Protein AF-A0AAW4U7F5-F1 (afdb_monomer)

Radius of gyration: 20.39 Å; Cα contacts (8 Å, |Δi|>4): 410; chains: 1; bounding box: 37×79×42 Å

Mean predicted aligned error: 8.17 Å

Foldseek 3Di:
DPPPVVVVVVVPPPPPPVVPPDQLFKDFPDKDKDFADDQWDKDWDDAPNKIWIWIWGDDPNWIKIWIDINPHTQDIDTDPNFGMWMWTWMAGRVPRDIWIWIAGHNPDNPAGPDTWIWDAQPVVRHIDGQDDVVPDDDPVPDQFGWYWDRDNSWTKTWRWHPDPWIKIFIWTWDQDPVVRGIDIDGPGIDTD

Organism: NCBI:txid437897

Secondary structure (DSSP, 8-state):
--STTTHHHHTT-------------EEEEEEEEEE--TTEEEEEEEETTEEEEEEEEEETTEEEEEEEETTEEEEEEEE---SEEEEEEEEETTT--EEEEEEEESS-SSS-SEEEEEEEETTTTEEEEEE-GGGS--TTGGGSEEEEEEETTEEEEEEE--SSS-EEEEEEEEEETTTTEEEEEEEEEEE-

Nearest PDB structures (foldseek):
  6u3s-assembly1_A  TM=8.399E-01  e=9.836E-01  Homo sapiens
  9b45-assembly1_E  TM=6.161E-01  e=1.546E+00  Pseudomonas virus Pa193
  5zqs-assembly1_A  TM=3.486E-01  e=2.532E-01  Bacillus pumilus
  7mqa-assembly1_LH  TM=2.738E-01  e=1.798E+00  Homo sapiens

pLDDT: mean 86.93, std 16.76, range [38.88, 98.56]

Solvent-accessible surface area (backbone atoms only — not comparable to full-atom values): 11141 Å² total; per-residue (Å²): 144,76,73,79,66,57,67,67,64,68,71,69,74,70,78,78,74,70,77,78,77,75,70,65,38,41,43,78,81,43,77,49,71,50,65,55,46,84,66,33,42,75,46,78,45,83,52,96,95,41,41,40,34,48,31,40,34,50,55,96,95,39,27,31,43,34,38,25,50,74,86,42,78,67,41,75,44,80,48,77,78,48,34,23,38,37,42,33,37,32,34,30,72,81,80,73,48,62,38,33,38,40,35,20,6,72,85,41,87,87,50,46,81,35,40,34,34,29,35,68,38,80,92,76,73,40,68,41,82,77,42,56,63,90,80,53,92,65,93,77,44,95,72,31,44,45,44,65,51,74,58,92,23,36,38,34,42,30,34,36,36,94,56,102,70,32,43,27,43,35,34,45,47,44,84,32,82,90,75,75,42,78,45,73,45,81,70,49,78,45,78,109

Structure (mmCIF, N/CA/C/O backbone):
data_AF-A0AAW4U7F5-F1
#
_entry.id   AF-A0AAW4U7F5-F1
#
loop_
_atom_site.group_PDB
_atom_site.id
_atom_site.type_symbol
_atom_site.label_atom_id
_atom_site.label_alt_id
_atom_site.label_comp_id
_atom_site.label_asym_id
_atom_site.label_entity_id
_atom_site.label_seq_id
_atom_site.pdbx_PDB_ins_code
_atom_site.Cartn_x
_atom_site.Cartn_y
_atom_site.Cartn_z
_atom_site.occupancy
_atom_site.B_iso_or_equiv
_atom_site.auth_seq_id
_atom_site.auth_comp_id
_atom_site.auth_asym_id
_atom_site.auth_atom_id
_atom_site.pdbx_PDB_model_num
ATOM 1 N N . MET A 1 1 ? -11.047 -60.573 -8.433 1.00 50.50 1 MET A N 1
ATOM 2 C CA . MET A 1 1 ? -11.809 -59.393 -8.918 1.00 50.50 1 MET A CA 1
ATOM 3 C C . MET A 1 1 ? -12.223 -58.448 -7.774 1.00 50.50 1 MET A C 1
ATOM 5 O O . MET A 1 1 ? -13.405 -58.201 -7.577 1.00 50.50 1 MET A O 1
ATOM 9 N N . LYS A 1 2 ? -11.266 -57.903 -7.007 1.00 48.22 2 LYS A N 1
ATOM 10 C CA . LYS A 1 2 ? -11.524 -56.842 -6.000 1.00 48.22 2 LYS A CA 1
ATOM 11 C C . LYS A 1 2 ? -10.488 -55.702 -6.013 1.00 48.22 2 LYS A C 1
ATOM 13 O O . LYS A 1 2 ? -10.755 -54.654 -5.450 1.00 48.22 2 LYS A O 1
ATOM 18 N N . PHE A 1 3 ? -9.373 -55.856 -6.733 1.00 43.34 3 PHE A N 1
ATOM 19 C CA . PHE A 1 3 ? -8.320 -54.833 -6.838 1.00 43.34 3 PHE A CA 1
ATOM 20 C C . PHE A 1 3 ? -8.494 -53.845 -8.003 1.00 43.34 3 PHE A C 1
ATOM 22 O O . PHE A 1 3 ? -7.889 -52.783 -8.005 1.00 43.34 3 PHE A O 1
ATOM 29 N N . MET A 1 4 ? -9.377 -54.136 -8.962 1.00 42.47 4 MET A N 1
ATOM 30 C CA . MET A 1 4 ? -9.556 -53.315 -10.171 1.00 42.47 4 MET A CA 1
ATOM 31 C C . MET A 1 4 ? -10.539 -52.143 -9.998 1.00 42.47 4 MET A C 1
ATOM 33 O O . MET A 1 4 ? -10.767 -51.391 -10.935 1.00 42.47 4 MET A O 1
ATOM 37 N N . ARG A 1 5 ? -11.141 -51.990 -8.808 1.00 40.28 5 ARG A N 1
ATOM 38 C CA . ARG A 1 5 ? -12.082 -50.897 -8.496 1.00 40.28 5 ARG A CA 1
ATOM 39 C C . ARG A 1 5 ? -11.444 -49.729 -7.738 1.00 40.28 5 ARG A C 1
ATOM 41 O O . ARG A 1 5 ? -12.052 -48.671 -7.677 1.00 40.28 5 ARG A O 1
ATOM 48 N N . ILE A 1 6 ? -10.230 -49.895 -7.206 1.00 45.25 6 ILE A N 1
ATOM 49 C CA . ILE A 1 6 ? -9.530 -48.833 -6.462 1.00 45.25 6 ILE A CA 1
ATOM 50 C C . ILE A 1 6 ? -8.716 -47.941 -7.410 1.00 45.25 6 ILE A C 1
ATOM 52 O O . ILE A 1 6 ? -8.702 -46.729 -7.232 1.00 45.25 6 ILE A O 1
ATOM 56 N N . CYS A 1 7 ? -8.139 -48.483 -8.489 1.00 42.75 7 CYS A N 1
ATOM 57 C CA . CYS A 1 7 ? -7.395 -47.667 -9.460 1.00 42.75 7 CYS A CA 1
ATOM 58 C C . CYS A 1 7 ? -8.281 -46.675 -10.239 1.00 42.75 7 CYS A C 1
ATOM 60 O O . CYS A 1 7 ? -7.799 -45.632 -10.658 1.00 42.75 7 CYS A O 1
ATOM 62 N N . LEU A 1 8 ? -9.581 -46.95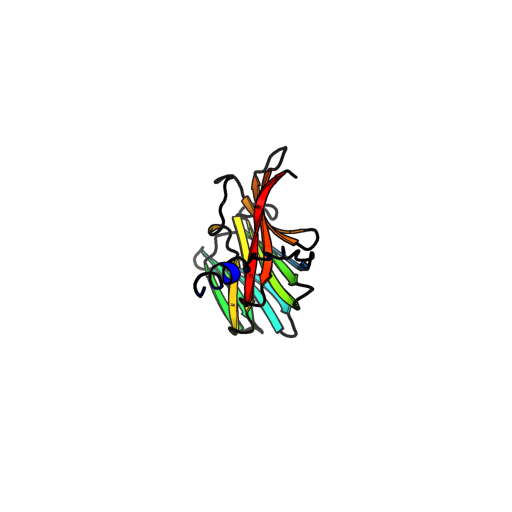3 -10.382 1.00 43.03 8 LEU A N 1
ATOM 63 C CA . LEU A 1 8 ? -10.527 -46.062 -11.068 1.00 43.03 8 LEU A CA 1
ATOM 64 C C . LEU A 1 8 ? -11.089 -44.942 -10.179 1.00 43.03 8 LEU A C 1
ATOM 66 O O . LEU A 1 8 ? -11.698 -44.017 -10.702 1.00 43.03 8 LEU A O 1
ATOM 70 N N . LEU A 1 9 ? -10.856 -44.988 -8.862 1.00 39.69 9 LEU A N 1
ATOM 71 C CA . LEU A 1 9 ? -11.271 -43.928 -7.934 1.00 39.69 9 LEU A CA 1
ATOM 72 C C . LEU A 1 9 ? -10.181 -42.863 -7.718 1.00 39.69 9 LEU A C 1
ATOM 74 O O . LEU A 1 9 ? -10.475 -41.786 -7.214 1.00 39.69 9 LEU A O 1
ATOM 78 N N . VAL A 1 10 ? -8.939 -43.138 -8.137 1.00 43.91 10 VAL A N 1
ATOM 79 C CA . VAL A 1 10 ? -7.786 -42.230 -7.973 1.00 43.91 10 VAL A CA 1
ATOM 80 C C . VAL A 1 10 ? -7.535 -41.371 -9.225 1.00 43.91 10 VAL A C 1
ATOM 82 O O . VAL A 1 10 ? -6.907 -40.324 -9.136 1.00 43.91 10 VAL A O 1
ATOM 85 N N . CYS A 1 11 ? -8.093 -41.732 -10.386 1.00 43.16 11 CYS A N 1
ATOM 86 C CA . CYS A 1 11 ? -7.985 -40.931 -11.617 1.00 43.16 11 CYS A CA 1
ATOM 87 C C . CYS A 1 11 ? -9.082 -39.859 -11.779 1.00 43.16 11 CYS A C 1
ATOM 89 O O . CYS A 1 11 ? -9.084 -39.139 -12.772 1.00 43.16 11 CYS A O 1
ATOM 91 N N . GLY A 1 12 ? -10.015 -39.754 -10.827 1.00 38.88 12 GLY A N 1
ATOM 92 C CA . GLY A 1 12 ? -11.155 -38.830 -10.882 1.00 38.88 12 GLY A CA 1
ATOM 93 C C . GLY A 1 12 ? -10.948 -37.488 -10.179 1.00 38.88 12 GLY A C 1
ATOM 94 O O . GLY A 1 12 ? -11.875 -36.689 -10.151 1.00 38.88 12 GLY A O 1
ATOM 95 N N . LEU A 1 13 ? -9.764 -37.221 -9.617 1.00 44.56 13 LEU A N 1
ATOM 96 C CA . LEU A 1 13 ? -9.401 -35.898 -9.102 1.00 44.56 13 LEU A CA 1
ATOM 97 C C . LEU A 1 13 ? -8.588 -35.143 -10.166 1.00 44.56 13 LEU A C 1
ATOM 99 O O . LEU A 1 13 ? -7.453 -34.727 -9.950 1.00 44.56 13 LEU A O 1
ATOM 103 N N . MET A 1 14 ? -9.162 -35.011 -11.365 1.00 45.28 14 MET A N 1
ATOM 104 C CA . MET A 1 14 ? -8.742 -33.965 -12.294 1.00 45.28 14 MET A CA 1
ATOM 105 C C . MET A 1 14 ? -9.028 -32.644 -11.588 1.00 45.28 14 MET A C 1
ATOM 107 O O . MET A 1 14 ? -10.183 -32.248 -11.442 1.00 45.28 14 MET A O 1
ATOM 111 N N . LEU A 1 15 ? -7.960 -32.022 -11.091 1.00 48.44 15 LEU A N 1
ATOM 112 C CA . LEU A 1 15 ? -7.921 -30.643 -10.636 1.00 48.44 15 LEU A CA 1
ATOM 113 C C . LEU A 1 15 ? -8.588 -29.767 -11.697 1.00 48.44 15 LEU A C 1
ATOM 115 O O . LEU A 1 15 ? -7.960 -29.355 -12.671 1.00 48.44 15 LEU A O 1
ATOM 119 N N . ALA A 1 16 ? -9.865 -29.460 -11.495 1.00 44.09 16 ALA A N 1
ATOM 120 C CA . ALA A 1 16 ? -10.442 -28.253 -12.036 1.00 44.09 16 ALA A CA 1
ATOM 121 C C . ALA A 1 16 ? -9.786 -27.105 -11.263 1.00 44.09 16 ALA A C 1
ATOM 123 O O . ALA A 1 16 ? -10.339 -26.591 -10.294 1.00 44.09 16 ALA A O 1
ATOM 124 N N . PHE A 1 17 ? -8.578 -26.716 -11.677 1.00 42.28 17 PHE A N 1
ATOM 125 C CA . PHE A 1 17 ? -8.169 -25.329 -11.536 1.00 42.28 17 PHE A CA 1
ATOM 126 C C . PHE A 1 17 ? -9.138 -24.546 -12.413 1.00 42.28 17 PHE A C 1
ATOM 128 O O . PHE A 1 17 ? -8.888 -24.304 -13.592 1.00 42.28 17 PHE A O 1
ATOM 135 N N . VAL A 1 18 ? -10.307 -24.235 -11.854 1.00 47.88 18 VAL A N 1
ATOM 136 C CA . VAL A 1 18 ? -11.144 -23.172 -12.381 1.00 47.88 18 VAL A CA 1
ATOM 137 C C . VAL A 1 18 ? -10.235 -21.961 -12.297 1.00 47.88 18 VAL A C 1
ATOM 139 O O . VAL A 1 18 ? -9.891 -21.518 -11.202 1.00 47.88 18 VAL A O 1
ATOM 142 N N . GLY A 1 19 ? -9.720 -21.524 -13.446 1.00 39.34 19 GLY A N 1
ATOM 143 C CA . GLY A 1 19 ? -8.992 -20.275 -13.524 1.00 39.34 19 GLY A CA 1
ATOM 144 C C . GLY A 1 19 ? -9.935 -19.224 -12.975 1.00 39.34 19 GLY A C 1
ATOM 145 O O . GLY A 1 19 ? -10.929 -18.906 -13.621 1.00 39.34 19 GLY A O 1
ATOM 146 N N . VAL A 1 20 ? -9.682 -18.763 -11.752 1.00 48.22 20 VAL A N 1
ATOM 147 C CA . VAL A 1 20 ? -10.461 -17.681 -11.170 1.00 48.22 20 VAL A CA 1
ATOM 148 C C . VAL A 1 20 ? -10.094 -16.458 -11.992 1.00 48.22 20 VAL A C 1
ATOM 150 O O . VAL A 1 20 ? -9.024 -15.871 -11.833 1.00 48.22 20 VAL A O 1
ATOM 153 N N . THR A 1 21 ? -10.904 -16.152 -12.995 1.00 43.38 21 THR A N 1
ATOM 154 C CA . THR A 1 21 ? -10.910 -14.850 -13.645 1.00 43.38 21 THR A CA 1
ATOM 155 C C . THR A 1 21 ? -11.516 -13.896 -12.632 1.00 43.38 21 THR A C 1
ATOM 157 O O . THR A 1 21 ? -12.736 -13.797 -12.542 1.00 43.38 21 THR A O 1
ATOM 160 N N . TYR A 1 22 ? -10.665 -13.279 -11.813 1.00 54.62 22 TYR A N 1
ATOM 161 C CA . TYR A 1 22 ? -11.059 -12.129 -11.010 1.00 54.62 22 TYR A CA 1
ATOM 162 C C . TYR A 1 22 ? -11.454 -11.039 -12.001 1.00 54.62 22 TYR A C 1
ATOM 164 O O . TYR A 1 22 ? -10.663 -10.702 -12.886 1.00 54.62 22 TYR A O 1
ATOM 172 N N . ALA A 1 23 ? -12.703 -10.587 -11.938 1.00 56.81 23 ALA A N 1
ATOM 173 C CA . ALA A 1 23 ? -13.086 -9.401 -12.676 1.00 56.81 23 ALA A CA 1
ATOM 174 C C . ALA A 1 23 ? -12.327 -8.213 -12.070 1.00 56.81 23 ALA A C 1
ATOM 176 O O . ALA A 1 23 ? -12.038 -8.193 -10.876 1.00 56.81 23 ALA A O 1
ATOM 177 N N . SER A 1 24 ? -11.963 -7.243 -12.904 1.00 66.50 24 SER A N 1
ATOM 178 C CA . SER A 1 24 ? -11.383 -5.982 -12.455 1.00 66.50 24 SER A CA 1
ATOM 179 C C . SER A 1 24 ? -12.295 -5.322 -11.412 1.00 66.50 24 SER A C 1
ATOM 181 O O . SER A 1 24 ? -13.358 -4.814 -11.774 1.00 66.50 24 SER A O 1
ATOM 183 N N . SER A 1 25 ? -11.902 -5.338 -10.137 1.00 85.88 25 SER A N 1
ATOM 184 C CA . SER A 1 25 ? -12.769 -4.948 -9.019 1.00 85.88 25 SER A CA 1
ATOM 185 C C . SER A 1 25 ? -12.259 -3.758 -8.202 1.00 85.88 25 SER A C 1
ATOM 187 O O . SER A 1 25 ? -13.024 -3.187 -7.425 1.00 85.88 25 SER A O 1
ATOM 189 N N . PHE A 1 26 ? -11.011 -3.323 -8.375 1.00 95.25 26 PHE A N 1
ATOM 190 C CA . PHE A 1 26 ? -10.432 -2.258 -7.556 1.00 95.25 26 PHE A CA 1
ATOM 191 C C . PHE A 1 26 ? -10.693 -0.860 -8.117 1.00 95.25 26 PHE A C 1
ATOM 193 O O . PHE A 1 26 ? -10.630 -0.604 -9.315 1.00 95.25 26 PHE A O 1
ATOM 200 N N . SER A 1 27 ? -10.925 0.097 -7.227 1.00 94.88 27 SER A N 1
ATOM 201 C CA . SER A 1 27 ? -11.101 1.509 -7.566 1.00 94.88 27 SER A CA 1
ATOM 202 C C . SER A 1 27 ? -10.366 2.394 -6.567 1.00 94.88 27 SER A C 1
ATOM 204 O O . SER A 1 27 ? -10.207 2.024 -5.408 1.00 94.88 27 SER A O 1
ATOM 206 N N . VAL A 1 28 ? -9.902 3.568 -6.996 1.00 96.88 28 VAL A N 1
ATOM 207 C CA . VAL A 1 28 ? -9.324 4.565 -6.082 1.00 96.88 28 VAL A CA 1
ATOM 208 C C . VAL A 1 28 ? -10.439 5.497 -5.616 1.00 96.88 28 VAL A C 1
ATOM 210 O O . VAL A 1 28 ? -10.985 6.250 -6.419 1.00 96.88 28 VAL A O 1
ATOM 213 N N . SER A 1 29 ? -10.774 5.456 -4.328 1.00 95.62 29 SER A N 1
ATOM 214 C CA . SER A 1 29 ? -11.828 6.288 -3.730 1.00 95.62 29 SER A CA 1
ATOM 215 C C . SER A 1 29 ? -11.314 7.643 -3.246 1.00 95.62 29 SER A C 1
ATOM 217 O O . SER A 1 29 ? -12.068 8.614 -3.204 1.00 95.62 29 SER A O 1
ATOM 219 N N . ALA A 1 30 ? -10.033 7.733 -2.886 1.00 97.62 30 ALA A N 1
ATOM 220 C CA . ALA A 1 30 ? -9.393 8.980 -2.490 1.00 97.62 30 ALA A CA 1
ATOM 221 C C . ALA A 1 30 ? -7.899 8.953 -2.806 1.00 97.62 30 ALA A C 1
ATOM 223 O O . ALA A 1 30 ? -7.254 7.911 -2.732 1.00 97.62 30 ALA A O 1
ATOM 224 N N . ASP A 1 31 ? -7.340 10.123 -3.101 1.00 97.75 31 ASP A N 1
ATOM 225 C CA . ASP A 1 31 ? -5.930 10.294 -3.429 1.00 97.75 31 ASP A CA 1
ATOM 226 C C . ASP A 1 31 ? -5.411 11.568 -2.767 1.00 97.75 31 ASP A C 1
ATOM 228 O O . ASP A 1 31 ? -5.890 12.670 -3.048 1.00 97.75 31 ASP A O 1
ATOM 232 N N . LYS A 1 32 ? -4.482 11.410 -1.826 1.00 98.12 32 LYS A N 1
ATOM 233 C CA . LYS A 1 32 ? -3.921 12.514 -1.048 1.00 98.12 32 LYS A CA 1
ATOM 234 C C . LYS A 1 32 ? -2.413 12.458 -1.109 1.00 98.12 32 LYS A C 1
ATOM 236 O O . LYS A 1 32 ? -1.825 11.390 -0.988 1.00 98.12 32 LYS A O 1
ATOM 241 N N . TYR A 1 33 ? -1.786 13.610 -1.271 1.00 96.75 33 TYR A N 1
ATOM 242 C CA . TYR A 1 33 ? -0.341 13.710 -1.364 1.00 96.75 33 TYR A CA 1
ATOM 243 C C . TYR A 1 33 ? 0.161 14.986 -0.711 1.00 96.75 33 TYR A C 1
ATOM 245 O O . TYR A 1 33 ? -0.575 15.958 -0.536 1.00 96.75 33 TYR A O 1
ATOM 253 N N . GLY A 1 34 ? 1.438 14.985 -0.359 1.00 95.81 34 GLY A N 1
ATOM 254 C CA . GLY A 1 34 ? 2.075 16.149 0.221 1.00 95.81 34 GLY A CA 1
ATOM 255 C C . GLY A 1 34 ? 3.546 15.926 0.510 1.00 95.81 34 GLY A C 1
ATOM 256 O O . GLY A 1 34 ? 4.104 14.850 0.294 1.00 95.81 34 GLY A O 1
ATOM 257 N N . LYS A 1 35 ? 4.176 16.989 0.993 1.00 95.62 35 LYS A N 1
ATOM 258 C CA . LYS A 1 35 ? 5.561 16.973 1.441 1.00 95.62 35 LYS A CA 1
ATOM 259 C C . LYS A 1 35 ? 5.581 16.880 2.961 1.00 95.62 35 LYS A C 1
ATOM 261 O O . LYS A 1 35 ? 4.854 17.605 3.633 1.00 95.62 35 LYS A O 1
ATOM 266 N N . VAL A 1 36 ? 6.412 15.996 3.496 1.00 94.00 36 VAL A N 1
ATOM 267 C CA . VAL A 1 36 ? 6.598 15.847 4.936 1.00 94.00 36 VAL A CA 1
ATOM 268 C C . VAL A 1 36 ? 7.521 16.964 5.427 1.00 94.00 36 VAL A C 1
ATOM 270 O O . VAL A 1 36 ? 8.709 16.987 5.102 1.00 94.00 36 VAL A O 1
ATOM 273 N N . GLU A 1 37 ? 6.973 17.903 6.196 1.00 89.75 37 GLU A N 1
ATOM 274 C CA . GLU A 1 37 ? 7.689 19.065 6.736 1.00 89.75 37 GLU A CA 1
ATOM 275 C C . GLU A 1 37 ? 7.518 19.165 8.257 1.00 89.75 37 GLU A C 1
ATOM 277 O O . GLU A 1 37 ? 6.545 18.667 8.820 1.00 89.75 37 GLU A O 1
ATOM 282 N N . GLY A 1 38 ? 8.477 19.802 8.939 1.00 89.69 38 GLY A N 1
ATOM 283 C CA . GLY A 1 38 ? 8.446 19.966 10.395 1.00 89.69 38 GLY A CA 1
ATOM 284 C C . GLY A 1 38 ? 8.203 18.644 11.133 1.00 89.69 38 GLY A C 1
ATOM 285 O O . GLY A 1 38 ? 8.949 17.673 10.966 1.00 89.69 38 GLY A O 1
ATOM 286 N N . ASN A 1 39 ? 7.132 18.612 11.929 1.00 89.12 39 ASN A N 1
ATOM 287 C CA . ASN A 1 39 ? 6.750 17.453 12.738 1.00 89.12 39 ASN A CA 1
ATOM 288 C C . ASN A 1 39 ? 6.132 16.307 11.918 1.00 89.12 39 ASN A C 1
ATOM 290 O O . ASN A 1 39 ? 6.091 15.180 12.407 1.00 89.12 39 ASN A O 1
ATOM 294 N N . GLY A 1 40 ? 5.685 16.556 10.684 1.00 95.19 40 GLY A N 1
ATOM 295 C CA . GLY A 1 40 ? 5.071 15.540 9.838 1.00 95.19 40 GLY A CA 1
ATOM 296 C C . GLY A 1 40 ? 3.920 16.049 8.976 1.00 95.19 40 GLY A C 1
ATOM 297 O O . GLY A 1 40 ? 3.663 17.246 8.882 1.00 95.19 40 GLY A O 1
ATOM 298 N N . ILE A 1 41 ? 3.213 15.108 8.360 1.00 97.44 41 ILE A N 1
ATOM 299 C CA . ILE A 1 41 ? 1.966 15.325 7.619 1.00 97.44 41 ILE A CA 1
ATOM 300 C C . ILE A 1 41 ? 0.983 14.204 7.955 1.00 97.44 41 ILE A C 1
ATOM 302 O O . ILE A 1 41 ? 1.404 13.074 8.185 1.00 97.44 41 ILE A O 1
ATOM 306 N N . GLU A 1 42 ? -0.313 14.499 7.973 1.00 97.94 42 GLU A N 1
ATOM 307 C CA . GLU A 1 42 ? -1.374 13.522 8.225 1.00 97.94 42 GLU A CA 1
ATOM 308 C C . GLU A 1 42 ? -2.466 13.618 7.160 1.00 97.94 42 GLU A C 1
ATOM 310 O O . GLU A 1 42 ? -2.820 14.704 6.695 1.00 97.94 42 GLU A O 1
ATOM 315 N N . PHE A 1 43 ? -3.018 12.464 6.797 1.00 98.38 43 PHE A N 1
ATOM 316 C CA . PHE A 1 43 ? -4.170 12.335 5.922 1.00 98.38 43 PHE A CA 1
ATOM 317 C C . PHE A 1 43 ? -5.275 11.539 6.614 1.00 98.38 43 PHE A C 1
ATOM 319 O O . PHE A 1 43 ? -5.023 10.464 7.149 1.00 98.38 43 PHE A O 1
ATOM 326 N N . SER A 1 44 ? -6.511 12.030 6.546 1.00 98.19 44 SER A N 1
ATOM 327 C CA . SER A 1 44 ? -7.688 11.324 7.074 1.00 98.19 44 SER A CA 1
ATOM 328 C C . SER A 1 44 ? -8.570 10.778 5.952 1.00 98.19 44 SER A C 1
ATOM 330 O O . SER A 1 44 ? -8.778 11.455 4.944 1.00 98.19 44 SER A O 1
ATOM 332 N N . PHE A 1 45 ? -9.131 9.592 6.132 1.00 98.12 45 PHE A N 1
ATOM 333 C CA . PHE A 1 45 ? -9.981 8.901 5.167 1.00 98.12 45 PHE A CA 1
ATOM 334 C C . PHE A 1 45 ? -11.230 8.371 5.862 1.00 98.12 45 PHE A C 1
ATOM 336 O O . PHE A 1 45 ? -11.164 7.942 7.011 1.00 98.12 45 PHE A O 1
ATOM 343 N N . SER A 1 46 ? -12.359 8.390 5.161 1.00 95.69 46 SER A N 1
ATOM 344 C CA . SER A 1 46 ? -13.584 7.749 5.635 1.00 95.69 46 SER A CA 1
ATOM 345 C C . SER A 1 46 ? -13.625 6.307 5.136 1.00 95.69 46 SER A C 1
ATOM 347 O O . SER A 1 46 ? -13.415 6.057 3.951 1.00 95.69 46 SER A O 1
ATOM 349 N N . GLU A 1 47 ? -13.895 5.371 6.038 1.00 93.94 47 GLU A N 1
ATOM 350 C CA . GLU A 1 47 ? -13.985 3.936 5.759 1.00 93.94 47 GLU A CA 1
ATOM 351 C C . GLU A 1 47 ? -15.142 3.358 6.581 1.00 93.94 47 GLU A C 1
ATOM 353 O O . GLU A 1 47 ? -15.041 3.285 7.799 1.00 93.94 47 GLU A O 1
ATOM 358 N N . ASN A 1 48 ? -16.262 2.981 5.954 1.00 88.75 48 ASN A N 1
ATOM 359 C CA . ASN A 1 48 ? -17.385 2.302 6.628 1.00 88.75 48 ASN A CA 1
ATOM 360 C C . ASN A 1 48 ? -17.823 2.946 7.969 1.00 88.75 48 ASN A C 1
ATOM 362 O O . ASN A 1 48 ? -17.948 2.269 8.989 1.00 88.75 48 ASN A O 1
ATOM 366 N N . ASN A 1 49 ? -18.056 4.266 7.975 1.00 89.31 49 ASN A N 1
ATOM 367 C CA . ASN A 1 49 ? -18.377 5.096 9.157 1.00 89.31 49 ASN A CA 1
ATOM 368 C C . ASN A 1 49 ? -17.251 5.265 10.198 1.00 89.31 49 ASN A C 1
ATOM 370 O O . ASN A 1 49 ? -17.484 5.862 11.247 1.00 89.31 49 ASN A O 1
ATOM 374 N N . LYS A 1 50 ? -16.042 4.784 9.913 1.00 93.25 50 LYS A N 1
ATOM 375 C CA . LYS A 1 50 ? -14.824 5.011 10.699 1.00 93.25 50 LYS A CA 1
ATOM 376 C C . LYS A 1 50 ? -13.975 6.081 10.027 1.00 93.25 50 LYS A C 1
ATOM 378 O O . LYS A 1 50 ? -14.079 6.317 8.817 1.00 93.25 50 LYS A O 1
ATOM 383 N N . THR A 1 51 ? -13.105 6.707 10.809 1.00 97.19 51 THR A N 1
ATOM 384 C CA . THR A 1 51 ? -12.039 7.555 10.273 1.00 97.19 51 THR A CA 1
ATOM 385 C C . THR A 1 51 ? -10.711 6.831 10.399 1.00 97.19 51 THR A C 1
ATOM 387 O O . THR A 1 51 ? -10.301 6.490 11.502 1.00 97.19 51 THR A O 1
ATOM 390 N N . ILE A 1 52 ? -10.022 6.635 9.279 1.00 98.25 52 ILE A N 1
ATOM 391 C CA . ILE A 1 52 ? -8.643 6.151 9.251 1.00 98.25 52 ILE A CA 1
ATOM 392 C C . ILE A 1 52 ? -7.717 7.346 9.063 1.00 98.25 52 ILE A C 1
ATOM 394 O O . ILE A 1 52 ? -7.873 8.116 8.115 1.00 98.25 52 ILE A O 1
ATOM 398 N N . GLN A 1 53 ? -6.749 7.507 9.957 1.00 98.38 53 GLN A N 1
ATOM 399 C CA . GLN A 1 53 ? -5.682 8.494 9.832 1.00 98.38 53 GLN A CA 1
ATOM 400 C C . GLN A 1 53 ? -4.385 7.802 9.424 1.00 98.38 53 GLN A C 1
ATOM 402 O O . GLN A 1 53 ? -4.018 6.784 9.999 1.00 98.38 53 GLN A O 1
ATOM 407 N N . ILE A 1 54 ? -3.669 8.353 8.450 1.00 98.56 54 ILE A N 1
ATOM 408 C CA . ILE A 1 54 ? -2.321 7.914 8.085 1.00 98.56 54 ILE A CA 1
ATOM 409 C C . ILE A 1 54 ? -1.410 9.130 8.180 1.00 98.56 54 ILE A C 1
ATOM 411 O O . ILE A 1 54 ? -1.553 10.087 7.416 1.00 98.56 54 ILE A O 1
ATOM 415 N N . ALA A 1 55 ? -0.479 9.084 9.125 1.00 98.06 55 ALA A N 1
ATOM 416 C CA . ALA A 1 55 ? 0.474 10.145 9.391 1.00 98.06 55 ALA A CA 1
ATOM 417 C C . ALA A 1 55 ? 1.905 9.705 9.083 1.00 98.06 55 ALA A C 1
ATOM 419 O O . ALA A 1 55 ? 2.298 8.562 9.315 1.00 98.06 55 ALA A O 1
ATOM 420 N N . PHE A 1 56 ? 2.702 10.651 8.601 1.00 98.00 56 PHE A N 1
ATOM 421 C CA . PHE A 1 56 ? 4.132 10.516 8.377 1.00 98.00 56 PHE A CA 1
ATOM 422 C C . PHE A 1 56 ? 4.842 11.526 9.267 1.00 98.00 56 PHE A C 1
ATOM 424 O O . PHE A 1 56 ? 4.816 12.722 8.982 1.00 98.00 56 PHE A O 1
ATOM 431 N N . LEU A 1 57 ? 5.466 11.065 10.347 1.00 96.38 57 LEU A N 1
ATOM 432 C CA . LEU A 1 57 ? 6.091 11.932 11.346 1.00 96.38 57 LEU A CA 1
ATOM 433 C C . LEU A 1 57 ? 7.614 11.948 11.218 1.00 96.38 57 LEU A C 1
ATOM 435 O O . LEU A 1 57 ? 8.226 10.955 10.814 1.00 96.38 57 LEU A O 1
ATOM 439 N N . THR A 1 58 ? 8.226 13.077 11.581 1.00 94.38 58 THR A N 1
ATOM 440 C CA . THR A 1 58 ? 9.679 13.177 11.791 1.00 94.38 58 THR A CA 1
ATOM 441 C C . THR A 1 58 ? 9.975 13.097 13.282 1.00 94.38 58 THR A C 1
ATOM 443 O O . THR A 1 58 ? 9.472 13.917 14.047 1.00 94.38 58 THR A O 1
ATOM 446 N N . LYS A 1 59 ? 10.839 12.172 13.702 1.00 91.06 59 LYS A N 1
ATOM 447 C CA . LYS A 1 59 ? 11.370 12.137 15.070 1.00 91.06 59 LYS A CA 1
ATOM 448 C C . LYS A 1 59 ? 12.829 11.704 15.036 1.00 91.06 59 LYS A C 1
ATOM 450 O O . LYS A 1 59 ? 13.140 10.708 14.400 1.00 91.06 59 LYS A O 1
ATOM 455 N N . ASP A 1 60 ? 13.714 12.456 15.688 1.00 89.94 60 ASP A N 1
ATOM 456 C CA . ASP A 1 60 ? 15.147 12.133 15.798 1.00 89.94 60 ASP A CA 1
ATOM 457 C C . ASP A 1 60 ? 15.836 11.871 14.437 1.00 89.94 60 ASP A C 1
ATOM 459 O O . ASP A 1 60 ? 16.655 10.969 14.297 1.00 89.94 60 ASP A O 1
ATOM 463 N N . ASN A 1 61 ? 15.491 12.667 13.413 1.00 86.50 61 ASN A N 1
ATOM 464 C CA . ASN A 1 61 ? 15.903 12.498 12.004 1.00 86.50 61 ASN A CA 1
ATOM 465 C C . ASN A 1 61 ? 15.445 11.190 11.331 1.00 86.50 61 ASN A C 1
ATOM 467 O O . ASN A 1 61 ? 15.876 10.877 10.220 1.00 86.50 61 ASN A O 1
ATOM 471 N N . GLU A 1 62 ? 14.539 10.453 11.960 1.00 92.44 62 GLU A N 1
ATOM 472 C CA . GLU A 1 62 ? 13.903 9.267 11.408 1.00 92.44 62 GLU A CA 1
ATOM 473 C C . GLU A 1 62 ? 12.464 9.563 10.975 1.00 92.44 62 GLU A C 1
ATOM 475 O O . GLU A 1 62 ? 11.796 10.469 11.487 1.00 92.44 62 GLU A O 1
ATOM 480 N N . ARG A 1 63 ? 11.991 8.780 10.002 1.00 94.81 63 ARG A N 1
ATOM 481 C CA . ARG A 1 63 ? 10.639 8.868 9.456 1.00 94.81 63 ARG A CA 1
ATOM 482 C C . ARG A 1 63 ? 9.805 7.713 9.989 1.00 94.81 63 ARG A C 1
ATOM 484 O O . ARG A 1 63 ? 10.221 6.556 9.918 1.00 94.81 63 ARG A O 1
ATOM 491 N N . TYR A 1 64 ? 8.615 8.036 10.470 1.00 97.19 64 TYR A N 1
ATOM 492 C CA . TYR A 1 64 ? 7.654 7.063 10.968 1.00 97.19 64 TYR A CA 1
ATOM 493 C C . TYR A 1 64 ? 6.351 7.173 10.197 1.00 97.19 64 TYR A C 1
ATOM 495 O O . TYR A 1 64 ? 5.886 8.278 9.935 1.00 97.19 64 TYR A O 1
ATOM 503 N N . LEU A 1 65 ? 5.766 6.028 9.871 1.00 98.00 65 LEU A N 1
ATOM 504 C CA . LEU A 1 65 ? 4.384 5.904 9.445 1.00 98.00 65 LEU A CA 1
ATOM 505 C C . LEU A 1 65 ? 3.547 5.510 10.655 1.00 98.00 65 LEU A C 1
ATOM 507 O O . LEU A 1 65 ? 3.884 4.545 11.341 1.00 98.00 65 LEU A O 1
ATOM 511 N N . ILE A 1 66 ? 2.466 6.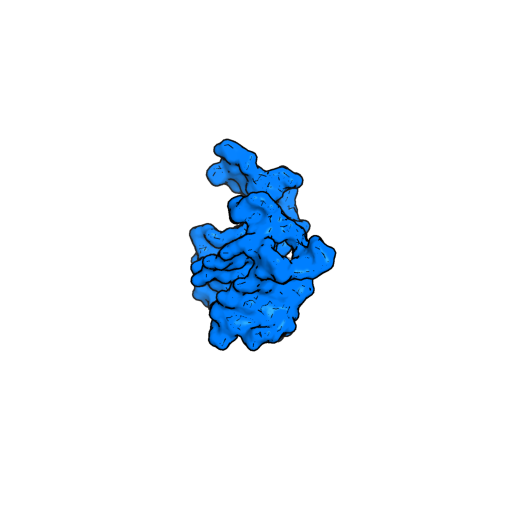238 10.899 1.00 98.06 66 ILE A N 1
ATOM 512 C CA . ILE A 1 66 ? 1.491 5.950 11.947 1.00 98.06 66 ILE A CA 1
ATOM 513 C C . ILE A 1 66 ? 0.133 5.776 11.286 1.00 98.06 66 ILE A C 1
ATOM 515 O O . ILE A 1 66 ? -0.264 6.617 10.482 1.00 98.06 66 ILE A O 1
ATOM 519 N N . ALA A 1 67 ? -0.570 4.701 11.630 1.00 98.38 67 ALA A N 1
ATOM 520 C CA . ALA A 1 67 ? -1.977 4.554 11.288 1.00 98.38 67 ALA A CA 1
ATOM 521 C C . ALA A 1 67 ? -2.822 4.709 12.553 1.00 98.38 67 ALA A C 1
ATOM 523 O O . ALA A 1 67 ? -2.506 4.129 13.597 1.00 98.38 67 ALA A O 1
ATOM 524 N N . GLY A 1 68 ? -3.879 5.503 12.452 1.00 97.56 68 GLY A N 1
ATOM 525 C CA . GLY A 1 68 ? -4.867 5.732 13.490 1.00 97.56 68 GLY A CA 1
ATOM 526 C C . GLY A 1 68 ? -6.260 5.325 13.032 1.00 97.56 68 GLY A C 1
ATOM 527 O O . GLY A 1 68 ? -6.558 5.322 11.836 1.00 97.56 68 GLY A O 1
ATOM 528 N N . LYS A 1 69 ? -7.103 4.971 14.000 1.00 97.06 69 LYS A N 1
ATOM 529 C CA . LYS A 1 69 ? -8.522 4.693 13.809 1.00 97.06 69 LYS A CA 1
ATOM 530 C C . LYS A 1 69 ? -9.311 5.516 14.810 1.00 97.06 69 LYS A C 1
ATOM 532 O O . LYS A 1 69 ? -9.093 5.408 16.012 1.00 97.06 69 LYS A O 1
ATOM 537 N N . ASP A 1 70 ? -10.228 6.330 14.304 1.00 95.69 70 ASP A N 1
ATOM 538 C CA . ASP A 1 70 ? -11.110 7.188 15.096 1.00 95.69 70 ASP A CA 1
ATOM 539 C C . ASP A 1 70 ? -10.341 8.101 16.075 1.00 95.69 70 ASP A C 1
ATOM 541 O O . ASP A 1 70 ? -10.829 8.436 17.149 1.00 95.69 70 ASP A O 1
ATOM 545 N N . GLY A 1 71 ? -9.132 8.524 15.678 1.00 91.31 71 GLY A N 1
ATOM 546 C CA . GLY A 1 71 ? -8.261 9.407 16.462 1.00 91.31 71 GLY A CA 1
ATOM 547 C C . GLY A 1 71 ? -7.238 8.686 17.343 1.00 91.31 71 GLY A C 1
ATOM 548 O O . GLY A 1 71 ? -6.311 9.331 17.825 1.00 91.31 71 GLY A O 1
ATOM 549 N N . GLU A 1 72 ? -7.345 7.366 17.502 1.00 95.25 72 GLU A N 1
ATOM 550 C CA . GLU A 1 72 ? -6.416 6.574 18.312 1.00 95.25 72 GLU A CA 1
ATOM 551 C C . GLU A 1 72 ? -5.349 5.896 17.438 1.00 95.25 72 GLU A C 1
ATOM 553 O O . GLU A 1 72 ? -5.697 5.251 16.443 1.00 95.25 72 GLU A O 1
ATOM 558 N N . PRO A 1 73 ? -4.049 5.995 17.771 1.00 96.12 73 PRO A N 1
ATOM 559 C CA . PRO A 1 73 ? -2.993 5.319 17.026 1.00 96.12 73 PRO A CA 1
ATOM 560 C C . PRO A 1 73 ? -3.056 3.804 17.254 1.00 96.12 73 PRO A C 1
ATOM 562 O O . PRO A 1 73 ? -3.009 3.328 18.386 1.00 96.12 73 PRO A O 1
ATOM 565 N N . ILE A 1 74 ? -3.100 3.037 16.166 1.00 97.19 74 ILE A N 1
ATOM 566 C CA . ILE A 1 74 ? -3.185 1.565 16.191 1.00 97.19 74 ILE A CA 1
ATOM 567 C C . ILE A 1 74 ? -1.952 0.884 15.591 1.00 97.19 74 ILE A C 1
ATOM 569 O O . ILE A 1 74 ? -1.775 -0.325 15.726 1.00 97.19 74 ILE A O 1
ATOM 573 N N . TYR A 1 75 ? -1.092 1.645 14.916 1.00 98.12 75 TYR A N 1
ATOM 574 C CA . TYR A 1 75 ? 0.123 1.137 14.296 1.00 98.12 75 TYR A CA 1
ATOM 575 C C . TYR A 1 75 ? 1.170 2.230 14.177 1.00 98.12 75 TYR A C 1
ATOM 577 O O . TYR A 1 75 ? 0.847 3.375 13.867 1.00 98.12 75 TYR A O 1
ATOM 585 N N . ALA A 1 76 ? 2.431 1.852 14.358 1.00 97.00 76 ALA A N 1
ATOM 586 C CA . ALA A 1 76 ? 3.567 2.705 14.073 1.00 97.00 76 ALA A CA 1
ATOM 587 C C . ALA A 1 76 ? 4.729 1.862 13.545 1.00 97.00 76 ALA A C 1
ATOM 589 O O . ALA A 1 76 ? 5.069 0.829 14.124 1.00 97.00 76 ALA A O 1
ATOM 590 N N . ALA A 1 77 ? 5.369 2.321 12.475 1.00 96.94 77 ALA A N 1
ATOM 591 C CA . ALA A 1 77 ? 6.585 1.709 11.961 1.00 96.94 77 ALA A CA 1
ATOM 592 C C . ALA A 1 77 ? 7.550 2.757 11.423 1.00 96.94 77 ALA A C 1
ATOM 594 O O . ALA A 1 77 ? 7.152 3.767 10.844 1.00 96.94 77 ALA A O 1
ATOM 595 N N . LYS A 1 78 ? 8.844 2.487 11.589 1.00 96.62 78 LYS A N 1
ATOM 596 C CA . LYS A 1 78 ? 9.894 3.246 10.917 1.00 96.62 78 LYS A CA 1
ATOM 597 C C . LYS A 1 78 ? 9.855 2.935 9.421 1.00 96.62 78 LYS A C 1
ATOM 599 O O . LYS A 1 78 ? 9.757 1.773 9.033 1.00 96.62 78 LYS A O 1
ATOM 604 N N . ILE A 1 79 ? 9.967 3.968 8.596 1.00 95.69 79 ILE A N 1
ATOM 605 C CA . ILE A 1 79 ? 9.989 3.868 7.133 1.00 95.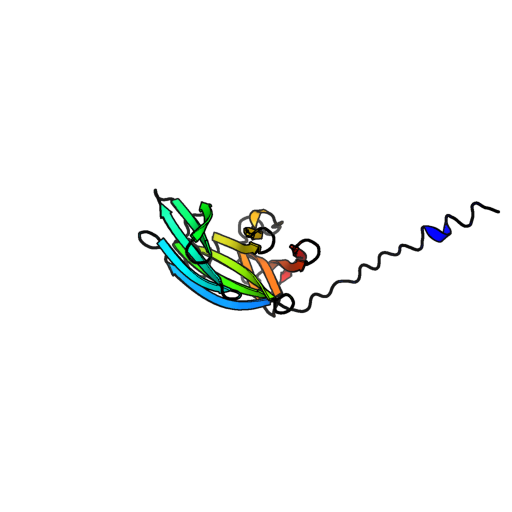69 79 ILE A CA 1
ATOM 606 C C . ILE A 1 79 ? 11.227 4.587 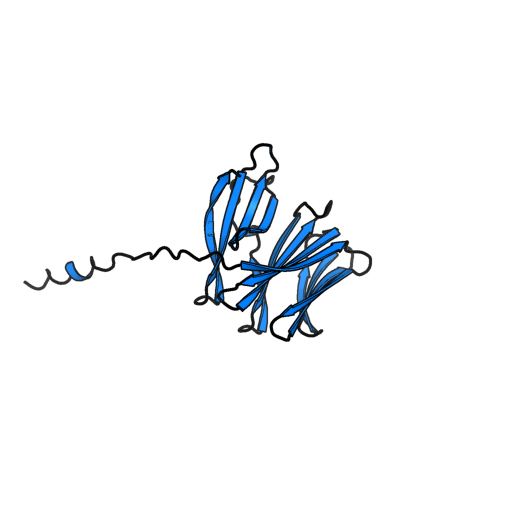6.568 1.00 95.69 79 ILE A C 1
ATOM 608 O O . ILE A 1 79 ? 11.897 5.323 7.304 1.00 95.69 79 ILE A O 1
ATOM 612 N N . PRO A 1 80 ? 11.571 4.393 5.280 1.00 93.94 80 PRO A N 1
ATOM 613 C CA . PRO A 1 80 ? 12.605 5.188 4.626 1.00 93.94 80 PRO A CA 1
ATOM 614 C C . PRO A 1 80 ? 12.341 6.691 4.769 1.00 93.94 80 PRO A C 1
ATOM 616 O O . PRO A 1 80 ? 11.193 7.130 4.869 1.00 93.94 80 PRO A O 1
ATOM 619 N N . ASN A 1 81 ? 13.405 7.495 4.765 1.00 93.06 81 ASN A N 1
ATOM 620 C CA . ASN A 1 81 ? 13.317 8.943 4.964 1.00 93.06 81 ASN A CA 1
ATOM 621 C C . ASN A 1 81 ? 12.851 9.687 3.696 1.00 93.06 81 ASN A C 1
ATOM 623 O O . ASN A 1 81 ? 13.538 10.569 3.180 1.00 93.06 81 ASN A O 1
ATOM 627 N N . VAL A 1 82 ? 11.681 9.302 3.188 1.00 94.19 82 VAL A N 1
ATOM 628 C CA . VAL A 1 82 ? 11.000 9.948 2.064 1.00 94.19 82 VAL A CA 1
ATOM 629 C C . VAL A 1 82 ? 10.545 11.356 2.450 1.00 94.19 82 VAL A C 1
ATOM 631 O O . VAL A 1 82 ? 10.234 11.631 3.616 1.00 94.19 82 VAL A O 1
ATOM 634 N N . LYS A 1 83 ? 10.536 12.259 1.465 1.00 94.12 83 LYS A N 1
ATOM 635 C CA . LYS A 1 83 ? 10.126 13.664 1.615 1.00 94.12 83 LYS A CA 1
ATOM 636 C C . LYS A 1 83 ? 8.743 13.917 1.044 1.00 94.12 83 LYS A C 1
ATOM 638 O O . LYS A 1 83 ? 7.999 14.713 1.603 1.00 94.12 83 LYS A O 1
ATOM 643 N N . TYR A 1 84 ? 8.420 13.269 -0.063 1.00 95.56 84 TYR A N 1
ATOM 644 C CA . TYR A 1 84 ? 7.131 13.349 -0.728 1.00 95.56 84 TYR A CA 1
ATOM 645 C C . TYR A 1 84 ? 6.389 12.051 -0.468 1.00 95.56 84 TYR A C 1
ATOM 647 O O . TYR A 1 84 ? 6.985 10.979 -0.552 1.00 95.56 84 TYR A O 1
ATOM 655 N N . VAL A 1 85 ? 5.119 12.151 -0.099 1.00 96.81 85 VAL A N 1
ATOM 656 C CA . VAL A 1 85 ? 4.277 11.000 0.224 1.00 96.81 85 VAL A CA 1
ATOM 657 C C . VAL A 1 85 ? 2.932 11.134 -0.465 1.00 96.81 85 VAL A C 1
ATOM 659 O O . VAL A 1 85 ? 2.393 12.235 -0.595 1.00 96.81 85 VAL A O 1
ATOM 662 N N . ARG A 1 86 ? 2.384 9.995 -0.874 1.00 97.19 86 ARG A N 1
ATOM 663 C CA . ARG A 1 86 ? 1.057 9.862 -1.463 1.00 97.19 86 ARG A CA 1
ATOM 664 C C . ARG A 1 86 ? 0.370 8.656 -0.853 1.00 97.19 86 ARG A C 1
ATOM 666 O O . ARG A 1 86 ? 0.973 7.598 -0.699 1.00 97.19 86 ARG A O 1
ATOM 673 N N . VAL A 1 87 ? -0.894 8.826 -0.508 1.00 98.31 87 VAL A N 1
ATOM 674 C CA . VAL A 1 87 ? -1.751 7.773 0.011 1.00 98.31 87 VAL A CA 1
ATOM 675 C C . VAL A 1 87 ? -2.999 7.723 -0.851 1.00 98.31 87 VAL A C 1
ATOM 677 O O . VAL A 1 87 ? -3.787 8.673 -0.877 1.00 98.31 87 VAL A O 1
ATOM 680 N N . LYS A 1 88 ? -3.172 6.606 -1.555 1.00 98.31 88 LYS A N 1
ATOM 681 C CA . LYS A 1 88 ? -4.403 6.306 -2.286 1.00 98.31 88 LYS A CA 1
ATOM 682 C C . LYS A 1 88 ? -5.222 5.322 -1.472 1.00 98.31 88 LYS A C 1
ATOM 684 O O . LYS A 1 88 ? -4.739 4.233 -1.172 1.00 98.31 88 LYS A O 1
ATOM 689 N N . GLN A 1 89 ? -6.449 5.699 -1.138 1.00 98.38 89 GLN A N 1
ATOM 690 C CA . GLN A 1 89 ? -7.435 4.762 -0.621 1.00 98.38 89 GLN A CA 1
ATOM 691 C C . GLN A 1 89 ? -8.002 3.983 -1.808 1.00 98.38 89 GLN A C 1
ATOM 693 O O . GLN A 1 89 ? -8.523 4.567 -2.759 1.00 98.38 89 GLN A O 1
ATOM 698 N N . VAL A 1 90 ? -7.848 2.669 -1.752 1.00 97.31 90 VAL A N 1
ATOM 699 C CA . VAL A 1 90 ? -8.313 1.709 -2.743 1.00 97.31 90 VAL A CA 1
ATOM 700 C C . VAL A 1 90 ? -9.477 0.935 -2.147 1.00 97.31 90 VAL A C 1
ATOM 702 O O . VAL A 1 90 ? -9.434 0.544 -0.984 1.00 97.31 90 VAL A O 1
ATOM 705 N N . TYR A 1 91 ? -10.508 0.724 -2.949 1.00 94.25 91 TYR A N 1
ATOM 706 C CA . TYR A 1 91 ? -11.724 0.021 -2.586 1.00 94.25 91 TYR A CA 1
ATOM 707 C C . TYR A 1 91 ? -11.975 -1.115 -3.572 1.00 94.25 91 TYR A C 1
ATOM 709 O O . TYR A 1 91 ? -12.017 -0.886 -4.786 1.00 94.25 91 TYR A O 1
ATOM 717 N N . ASP A 1 92 ? -12.137 -2.322 -3.043 1.00 92.94 92 ASP A N 1
ATOM 718 C CA . ASP A 1 92 ? -12.607 -3.483 -3.784 1.00 92.94 92 ASP A CA 1
ATOM 719 C C . ASP A 1 92 ? -14.135 -3.438 -3.896 1.00 92.94 92 ASP A C 1
ATOM 721 O O . ASP A 1 92 ? -14.863 -3.559 -2.908 1.00 92.94 92 ASP A O 1
ATOM 725 N N . THR A 1 93 ? -14.623 -3.247 -5.118 1.00 89.75 93 THR A N 1
ATOM 726 C CA . THR A 1 93 ? -16.049 -3.089 -5.419 1.00 89.75 93 THR A CA 1
ATOM 727 C C . THR A 1 93 ? -16.862 -4.364 -5.244 1.00 89.75 93 THR A C 1
ATOM 729 O O . THR A 1 93 ? -18.080 -4.269 -5.092 1.00 89.75 93 THR A O 1
ATOM 732 N N . GLU A 1 94 ? -16.216 -5.530 -5.217 1.00 88.44 94 GLU A N 1
ATOM 733 C CA . GLU A 1 94 ? -16.894 -6.809 -5.007 1.00 88.44 94 GLU A CA 1
ATOM 734 C C . GLU A 1 94 ? -17.097 -7.107 -3.520 1.00 88.44 94 GLU A C 1
ATOM 736 O O . GLU A 1 94 ? -18.177 -7.532 -3.110 1.00 88.44 94 GLU A O 1
ATOM 741 N N . THR A 1 95 ? -16.068 -6.865 -2.706 1.00 87.44 95 THR A N 1
ATOM 742 C CA . THR A 1 95 ? -16.041 -7.275 -1.292 1.00 87.44 95 THR A CA 1
ATOM 743 C C . THR A 1 95 ? -16.359 -6.142 -0.323 1.00 87.44 95 THR A C 1
ATOM 745 O O . THR A 1 95 ? -16.680 -6.381 0.841 1.00 87.44 95 THR A O 1
ATOM 748 N N . GLY A 1 96 ? -16.277 -4.892 -0.777 1.00 88.75 96 GLY A N 1
ATOM 749 C CA . GLY A 1 96 ? -16.436 -3.725 0.079 1.00 88.75 96 GLY A CA 1
ATOM 750 C C . GLY A 1 96 ? -15.195 -3.378 0.904 1.00 88.75 96 GLY A C 1
ATOM 751 O O . GLY A 1 96 ? -15.267 -2.519 1.789 1.00 88.75 96 GLY A O 1
ATOM 752 N N . LYS A 1 97 ? -14.066 -4.057 0.663 1.00 90.75 97 LYS A N 1
ATOM 753 C CA . LYS A 1 97 ? -12.854 -3.901 1.467 1.00 90.75 97 LYS A CA 1
ATOM 754 C C . LYS A 1 97 ? -12.006 -2.734 1.003 1.00 90.75 97 LYS A C 1
ATOM 756 O O . LYS A 1 97 ? -11.853 -2.472 -0.190 1.00 90.75 97 LYS A O 1
ATOM 761 N N . TYR A 1 98 ? -11.417 -2.063 1.982 1.00 95.81 98 TYR A N 1
ATOM 762 C CA . TYR A 1 98 ? -10.510 -0.953 1.764 1.00 95.81 98 TYR A CA 1
ATOM 763 C C . TYR A 1 98 ? -9.062 -1.374 1.999 1.00 95.81 98 TYR A C 1
ATOM 765 O O . TYR A 1 98 ? -8.739 -2.161 2.889 1.00 95.81 98 TYR A O 1
ATOM 773 N N . ALA A 1 99 ? -8.176 -0.806 1.194 1.00 97.38 99 ALA A N 1
ATOM 774 C CA . ALA A 1 99 ? -6.739 -0.857 1.376 1.00 97.38 99 ALA A CA 1
ATOM 775 C C . ALA A 1 99 ? -6.135 0.501 1.012 1.00 97.38 99 ALA A C 1
ATOM 777 O O . ALA A 1 99 ? -6.779 1.372 0.431 1.00 97.38 99 ALA A O 1
ATOM 778 N N . TYR A 1 100 ? -4.874 0.690 1.357 1.00 98.50 100 TYR A N 1
ATOM 779 C CA . TYR A 1 100 ? -4.160 1.941 1.205 1.00 98.50 100 TYR A CA 1
ATOM 780 C C . TYR A 1 100 ? -2.845 1.667 0.504 1.00 98.50 100 TYR A C 1
ATOM 782 O O . TYR A 1 100 ? -1.985 0.957 1.029 1.00 98.50 100 TYR A O 1
ATOM 790 N N . ILE A 1 101 ? -2.695 2.247 -0.681 1.00 98.44 101 ILE A N 1
ATOM 791 C CA . ILE A 1 101 ? -1.405 2.317 -1.354 1.00 98.44 101 ILE A CA 1
ATOM 792 C C . ILE A 1 101 ? -0.660 3.493 -0.750 1.00 98.44 101 ILE A C 1
ATOM 794 O O . ILE A 1 101 ? -1.110 4.637 -0.838 1.00 98.44 101 ILE A O 1
ATOM 798 N N . ILE A 1 102 ? 0.476 3.194 -0.139 1.00 98.12 102 ILE A N 1
ATOM 799 C CA . IL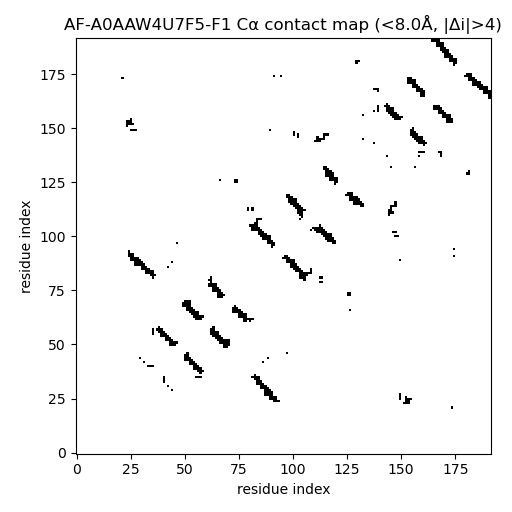E A 1 102 ? 1.331 4.151 0.542 1.00 98.12 102 ILE A CA 1
ATOM 800 C C . ILE A 1 102 ? 2.619 4.257 -0.255 1.00 98.12 102 ILE A C 1
ATOM 802 O O . ILE A 1 102 ? 3.437 3.336 -0.257 1.00 98.12 102 ILE A O 1
ATOM 806 N N . SER A 1 103 ? 2.788 5.394 -0.918 1.00 96.31 103 SER A N 1
ATOM 807 C CA . SER A 1 103 ? 3.938 5.678 -1.763 1.00 96.31 103 SER A CA 1
ATOM 808 C C . SER A 1 103 ? 4.728 6.858 -1.219 1.00 96.31 103 SER A C 1
ATOM 810 O O . SER A 1 103 ? 4.170 7.773 -0.608 1.00 96.31 103 SER A O 1
ATOM 812 N N . GLY A 1 104 ? 6.031 6.867 -1.464 1.00 94.75 104 GLY A N 1
ATOM 813 C CA . GLY A 1 104 ? 6.843 8.038 -1.183 1.00 94.75 104 GLY A CA 1
ATOM 814 C C . GLY A 1 104 ? 8.180 8.039 -1.898 1.00 94.75 104 GLY A C 1
ATOM 815 O O . GLY A 1 104 ? 8.677 6.993 -2.307 1.00 94.75 104 GLY A O 1
ATOM 816 N N . SER A 1 105 ? 8.763 9.227 -2.009 1.00 93.12 105 SER A N 1
ATOM 817 C CA . SER A 1 105 ? 10.072 9.442 -2.619 1.00 93.12 105 SER A CA 1
ATOM 818 C C . SER A 1 105 ? 10.861 10.553 -1.934 1.00 93.12 105 SER A C 1
ATOM 820 O O . SER A 1 105 ? 10.332 11.440 -1.254 1.00 93.12 105 SER A O 1
ATOM 822 N N . ILE A 1 106 ? 12.179 10.463 -2.060 1.00 90.62 106 ILE A N 1
ATOM 823 C CA . ILE A 1 106 ? 13.158 11.424 -1.563 1.00 90.62 106 ILE A CA 1
ATOM 824 C C . ILE A 1 106 ? 13.239 12.652 -2.484 1.00 90.62 106 ILE A C 1
ATOM 826 O O . ILE A 1 106 ? 13.528 13.754 -2.000 1.00 90.62 106 ILE A O 1
ATOM 830 N N . ASN A 1 107 ? 12.993 12.474 -3.785 1.00 85.31 107 ASN A N 1
ATOM 831 C CA . ASN A 1 107 ? 13.322 13.453 -4.823 1.00 85.31 107 ASN A CA 1
ATOM 832 C C . ASN A 1 107 ? 12.095 14.129 -5.441 1.00 85.31 107 ASN A C 1
ATOM 834 O O . ASN A 1 107 ? 12.124 1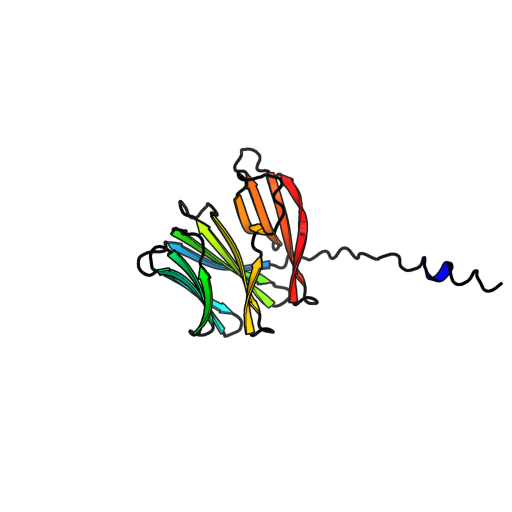5.341 -5.655 1.00 85.31 107 ASN A O 1
ATOM 838 N N . SER A 1 108 ? 11.030 13.376 -5.714 1.00 81.81 108 SER A N 1
ATOM 839 C CA . SER A 1 108 ? 9.857 13.856 -6.453 1.00 81.81 108 SER A CA 1
ATOM 840 C C . SER A 1 108 ? 8.585 13.103 -6.039 1.00 81.81 108 SER A C 1
ATOM 842 O O . SER A 1 108 ? 8.645 12.197 -5.220 1.00 81.81 108 SER A O 1
ATOM 844 N N . MET A 1 109 ? 7.414 13.490 -6.553 1.00 76.38 109 MET A N 1
ATOM 845 C CA . MET A 1 109 ? 6.167 12.741 -6.318 1.00 76.38 109 MET A CA 1
ATOM 846 C C . MET A 1 109 ? 5.987 11.567 -7.298 1.00 76.38 109 MET A C 1
ATOM 848 O O . MET A 1 109 ? 5.112 10.729 -7.084 1.00 76.38 109 MET A O 1
ATOM 852 N N . ASP A 1 110 ? 6.789 11.531 -8.364 1.00 69.69 110 ASP A N 1
ATOM 853 C CA . ASP A 1 110 ? 6.646 10.579 -9.469 1.00 69.69 110 ASP A CA 1
ATOM 854 C C . ASP A 1 110 ? 7.602 9.378 -9.348 1.00 69.69 110 ASP A C 1
ATOM 856 O O . ASP A 1 110 ? 7.396 8.376 -10.029 1.00 69.69 110 ASP A O 1
ATOM 860 N N . ASP A 1 111 ? 8.595 9.442 -8.451 1.00 70.19 111 ASP A N 1
ATOM 861 C CA . ASP A 1 111 ? 9.438 8.292 -8.092 1.00 70.19 111 ASP A CA 1
ATOM 862 C C . ASP A 1 111 ? 8.843 7.521 -6.897 1.00 70.19 111 ASP A C 1
ATOM 864 O O . ASP A 1 111 ? 8.109 8.082 -6.073 1.00 70.19 111 ASP A O 1
ATOM 868 N N . SER A 1 112 ? 9.223 6.249 -6.730 1.00 80.69 112 SER A N 1
ATOM 869 C CA . SER A 1 112 ? 8.765 5.413 -5.607 1.00 80.69 112 SER A CA 1
ATOM 870 C C . SER A 1 112 ? 9.937 4.742 -4.876 1.00 80.69 112 SER A C 1
ATOM 872 O O . SER A 1 112 ? 10.293 3.598 -5.140 1.00 80.69 112 SER A O 1
ATOM 874 N N . ASP A 1 113 ? 10.502 5.442 -3.885 1.00 88.81 113 ASP A N 1
ATOM 875 C CA . ASP A 1 113 ? 11.449 4.871 -2.903 1.00 88.81 113 ASP A CA 1
ATOM 876 C C . ASP A 1 113 ? 10.732 4.034 -1.823 1.00 88.81 113 ASP A C 1
ATOM 878 O O . ASP A 1 113 ? 11.332 3.217 -1.122 1.00 88.81 113 ASP A O 1
ATOM 882 N N . LEU A 1 114 ? 9.430 4.269 -1.659 1.00 94.56 114 LEU A N 1
ATOM 883 C CA . LEU A 1 114 ? 8.514 3.535 -0.799 1.00 94.56 114 LEU A CA 1
ATOM 884 C C . LEU A 1 114 ? 7.260 3.203 -1.607 1.00 94.56 114 LEU A C 1
ATOM 886 O O . LEU A 1 114 ? 6.699 4.090 -2.248 1.00 94.56 114 LEU A O 1
ATOM 890 N N . SER A 1 115 ? 6.816 1.951 -1.538 1.00 96.31 115 SER A N 1
ATOM 891 C CA . SER A 1 115 ? 5.533 1.478 -2.065 1.00 96.31 115 SER A CA 1
ATOM 892 C C . SER A 1 115 ? 5.051 0.343 -1.173 1.00 96.31 115 SER A C 1
ATOM 894 O O . SER A 1 115 ? 5.725 -0.678 -1.080 1.00 96.31 115 SER A O 1
ATOM 896 N N . LEU A 1 116 ? 3.927 0.513 -0.484 1.00 98.19 116 LEU A N 1
ATOM 897 C CA . LEU A 1 116 ? 3.330 -0.502 0.387 1.00 98.19 116 LEU A CA 1
ATOM 898 C C . LEU A 1 116 ? 1.825 -0.575 0.134 1.00 98.19 116 LEU A C 1
ATOM 900 O O . LEU A 1 116 ? 1.198 0.449 -0.131 1.00 98.19 116 LEU A O 1
ATOM 904 N N . LEU A 1 117 ? 1.241 -1.765 0.278 1.00 98.50 117 LEU A N 1
ATOM 905 C CA . LEU A 1 117 ? -0.204 -1.924 0.428 1.00 98.50 117 LEU A CA 1
ATOM 906 C C . LEU A 1 117 ? -0.495 -2.276 1.880 1.00 98.50 117 LEU A C 1
ATOM 908 O O . LEU A 1 117 ? -0.008 -3.287 2.388 1.00 98.50 117 LEU A O 1
ATOM 912 N N . MET A 1 118 ? -1.283 -1.447 2.545 1.00 98.44 118 MET A N 1
ATOM 913 C CA . MET A 1 118 ? -1.638 -1.620 3.950 1.00 98.44 118 MET A CA 1
ATOM 914 C C . MET A 1 118 ? -3.138 -1.433 4.148 1.00 98.44 118 MET A C 1
ATOM 916 O O . MET A 1 118 ? -3.821 -0.949 3.253 1.00 98.44 118 MET A O 1
ATOM 920 N N . GLY A 1 119 ? -3.671 -1.782 5.311 1.00 97.25 119 GLY A N 1
ATOM 921 C CA . GLY A 1 119 ? -5.053 -1.449 5.646 1.00 97.25 119 GLY A CA 1
ATOM 922 C C . GLY A 1 119 ? -5.491 -2.004 6.984 1.00 97.25 119 GLY A C 1
ATOM 923 O O . GLY A 1 119 ? -4.739 -2.714 7.650 1.00 97.25 119 GLY A O 1
ATOM 924 N N . TYR A 1 120 ? -6.708 -1.659 7.384 1.00 95.69 120 TYR A N 1
ATOM 925 C CA . TYR A 1 120 ? -7.293 -2.148 8.621 1.00 95.69 120 TYR A CA 1
ATOM 926 C C . TYR A 1 120 ? -7.972 -3.502 8.386 1.00 95.69 120 TYR A C 1
ATOM 928 O O . TYR A 1 120 ? -8.812 -3.644 7.503 1.00 95.69 120 TYR A O 1
ATOM 936 N N . ASP A 1 121 ? -7.588 -4.513 9.161 1.00 92.88 121 ASP A N 1
ATOM 937 C CA . ASP A 1 121 ? -8.242 -5.821 9.172 1.00 92.88 121 ASP A CA 1
ATOM 938 C C . ASP A 1 121 ? -9.301 -5.814 10.278 1.00 92.88 121 ASP A C 1
ATOM 940 O O . ASP A 1 121 ? -8.966 -5.839 11.464 1.00 92.88 121 ASP A O 1
ATOM 944 N N . GLU A 1 122 ? -10.580 -5.758 9.895 1.00 89.50 122 GLU A N 1
ATOM 945 C CA . GLU A 1 122 ? -11.693 -5.707 10.849 1.00 89.50 122 GLU A CA 1
ATOM 946 C C . GLU A 1 122 ? -11.800 -6.968 11.715 1.00 89.50 122 GLU A C 1
ATOM 948 O O . GLU A 1 122 ? -12.247 -6.877 12.853 1.00 89.50 122 GLU A O 1
ATOM 953 N N . GLN A 1 123 ? -11.374 -8.134 11.216 1.00 88.94 123 GLN A N 1
ATOM 954 C CA . GLN A 1 123 ? -11.455 -9.383 11.979 1.00 88.94 123 GLN A CA 1
ATOM 955 C C . GLN A 1 123 ? -10.383 -9.447 13.068 1.00 88.94 123 GLN A C 1
ATOM 957 O O . GLN A 1 123 ? -10.617 -9.994 14.144 1.00 88.94 123 GLN A O 1
ATOM 962 N N . LYS A 1 124 ? -9.196 -8.901 12.782 1.00 91.06 124 LYS A N 1
ATOM 963 C CA . LYS A 1 124 ? -8.073 -8.839 13.733 1.00 91.06 124 LYS A CA 1
ATOM 964 C C . LYS A 1 124 ? -8.053 -7.556 14.558 1.00 91.06 124 LYS A C 1
ATOM 966 O O .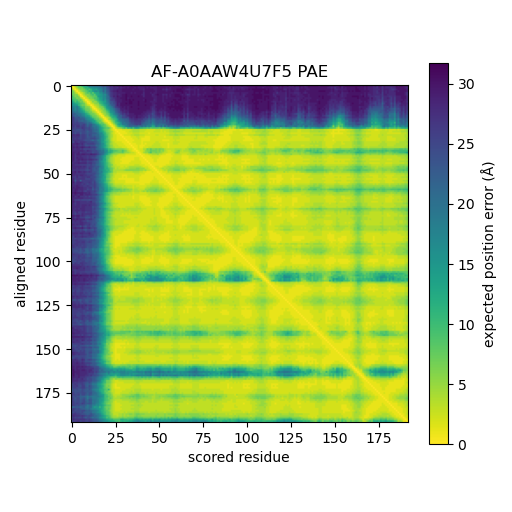 LYS A 1 124 ? -7.201 -7.424 15.432 1.00 91.06 124 LYS A O 1
ATOM 971 N N . GLU A 1 125 ? -8.928 -6.611 14.231 1.00 91.62 125 GLU A N 1
ATOM 972 C CA . GLU A 1 125 ? -8.966 -5.254 14.774 1.00 91.62 125 GLU A CA 1
ATOM 973 C C . GLU A 1 125 ? -7.604 -4.536 14.719 1.00 91.62 125 GLU A C 1
ATOM 975 O O . GLU A 1 125 ? -7.256 -3.755 15.605 1.00 91.62 125 GLU A O 1
ATOM 980 N N . ALA A 1 126 ? -6.819 -4.782 13.666 1.00 94.25 126 ALA A N 1
ATOM 981 C CA . ALA A 1 126 ? -5.428 -4.342 13.586 1.00 94.25 126 ALA A CA 1
ATOM 982 C C . ALA A 1 126 ? -5.046 -3.833 12.193 1.00 94.25 126 ALA A C 1
ATOM 984 O O . ALA A 1 126 ? -5.527 -4.329 11.176 1.00 94.25 126 ALA A O 1
ATOM 985 N N . TRP A 1 127 ? -4.115 -2.878 12.147 1.00 97.69 127 TRP A N 1
ATOM 986 C CA . TRP A 1 127 ? -3.495 -2.444 10.897 1.00 97.69 127 TRP A CA 1
ATOM 987 C C . TRP A 1 127 ? -2.537 -3.516 10.370 1.00 97.69 127 TRP A C 1
ATOM 989 O O . TRP A 1 127 ? -1.701 -4.032 11.114 1.00 97.69 127 TRP A O 1
ATOM 999 N N . GLN A 1 128 ? -2.632 -3.827 9.083 1.00 97.19 128 GLN A N 1
ATOM 1000 C CA . GLN A 1 128 ? -1.857 -4.866 8.418 1.00 97.19 128 GLN A CA 1
ATOM 1001 C C . GLN A 1 128 ? -1.008 -4.285 7.291 1.00 97.19 128 GLN A C 1
ATOM 1003 O O . GLN A 1 128 ? -1.423 -3.380 6.567 1.00 97.19 128 GLN A O 1
ATOM 1008 N N . LEU A 1 129 ? 0.185 -4.856 7.123 1.00 97.69 129 LEU A N 1
ATOM 1009 C CA . LEU A 1 129 ? 0.994 -4.709 5.918 1.00 97.69 129 LEU A CA 1
ATOM 1010 C C . LEU A 1 129 ? 0.678 -5.884 4.991 1.00 97.69 129 LEU A C 1
ATOM 1012 O O . LEU A 1 129 ? 1.157 -6.992 5.223 1.00 97.69 129 LEU A O 1
ATOM 1016 N N . TYR A 1 130 ? -0.125 -5.642 3.958 1.00 97.38 130 TYR A N 1
ATOM 1017 C CA . TYR A 1 130 ? -0.559 -6.676 3.021 1.00 97.38 130 TYR A CA 1
ATOM 1018 C C . TYR A 1 130 ? 0.496 -6.981 1.961 1.00 97.38 130 TYR A C 1
ATOM 1020 O O . TYR A 1 130 ? 0.808 -8.146 1.717 1.00 97.38 130 TYR A O 1
ATOM 1028 N N . VAL A 1 131 ? 1.068 -5.938 1.350 1.00 98.06 131 VAL A N 1
ATOM 1029 C CA . VAL A 1 131 ? 2.076 -6.069 0.289 1.00 98.06 131 VAL A CA 1
ATOM 1030 C C . VAL A 1 131 ? 3.273 -5.199 0.625 1.00 98.06 131 VAL A C 1
ATOM 1032 O O . VAL A 1 131 ? 3.165 -3.979 0.761 1.00 98.06 131 VAL A O 1
ATOM 1035 N N . ASN A 1 132 ? 4.431 -5.847 0.709 1.00 97.31 132 ASN A N 1
ATOM 1036 C CA . ASN A 1 132 ? 5.729 -5.195 0.722 1.00 97.31 132 ASN A CA 1
ATOM 1037 C C . ASN A 1 132 ? 6.530 -5.695 -0.489 1.00 97.31 132 ASN A C 1
ATOM 1039 O O . ASN A 1 132 ? 6.852 -6.886 -0.524 1.00 97.31 132 ASN A O 1
ATOM 1043 N N . PRO A 1 133 ? 6.882 -4.828 -1.453 1.00 96.19 133 PRO A N 1
ATOM 1044 C CA . PRO A 1 133 ? 7.641 -5.217 -2.636 1.00 96.19 133 PRO A CA 1
ATOM 1045 C C . PRO A 1 133 ? 8.971 -5.913 -2.335 1.00 96.19 133 PRO A C 1
ATOM 1047 O O . PRO A 1 133 ? 9.478 -6.641 -3.173 1.00 96.19 133 PRO A O 1
ATOM 1050 N N . ILE A 1 134 ? 9.567 -5.775 -1.150 1.00 94.25 134 ILE A N 1
ATOM 1051 C CA . ILE A 1 134 ? 10.791 -6.538 -0.847 1.00 94.25 134 ILE A CA 1
ATOM 1052 C C . ILE A 1 134 ? 10.567 -8.065 -0.840 1.00 94.25 134 ILE A C 1
ATOM 1054 O O . ILE A 1 134 ? 11.518 -8.829 -0.979 1.00 94.25 134 ILE A O 1
ATOM 1058 N N . ASN A 1 135 ? 9.314 -8.508 -0.696 1.00 96.19 135 ASN A N 1
ATOM 1059 C CA . ASN A 1 135 ? 8.940 -9.917 -0.591 1.00 96.19 135 ASN A CA 1
ATOM 1060 C C . ASN A 1 135 ? 8.574 -10.565 -1.936 1.00 96.19 135 ASN A C 1
ATOM 1062 O O . ASN A 1 135 ? 8.226 -11.744 -1.952 1.00 96.19 135 ASN A O 1
ATOM 1066 N N . TYR A 1 136 ? 8.631 -9.825 -3.045 1.00 96.19 136 TYR A N 1
ATOM 1067 C CA . TYR A 1 136 ? 8.302 -10.342 -4.375 1.00 96.19 136 TYR A CA 1
ATOM 1068 C C . TYR A 1 136 ? 9.557 -10.415 -5.239 1.00 96.19 136 TYR A C 1
ATOM 1070 O O . TYR A 1 136 ? 10.527 -9.676 -5.051 1.00 96.19 136 TYR A O 1
ATOM 1078 N N . TYR A 1 137 ? 9.556 -11.363 -6.172 1.00 95.00 137 TYR A N 1
ATOM 1079 C CA . TYR A 1 137 ? 10.698 -11.589 -7.038 1.00 95.00 137 TYR A CA 1
ATOM 1080 C C . TYR A 1 137 ? 10.828 -10.449 -8.058 1.00 95.00 137 TYR A C 1
ATOM 1082 O O . TYR A 1 137 ? 9.887 -10.105 -8.764 1.00 95.00 137 TYR A O 1
ATOM 1090 N N . ASN A 1 138 ? 12.021 -9.861 -8.147 1.00 92.69 138 ASN A N 1
ATOM 1091 C CA . ASN A 1 138 ? 12.332 -8.808 -9.110 1.00 92.69 138 ASN A CA 1
ATOM 1092 C C . ASN A 1 138 ? 13.449 -9.281 -10.062 1.00 92.69 138 ASN A C 1
ATOM 1094 O O . ASN A 1 138 ? 14.633 -9.130 -9.737 1.00 92.69 138 ASN A O 1
ATOM 1098 N N . PRO A 1 139 ? 13.107 -9.831 -11.245 1.00 91.75 139 PRO A N 1
ATOM 1099 C CA . PRO A 1 139 ? 14.090 -10.276 -12.233 1.00 91.75 139 PRO A CA 1
ATOM 1100 C C . PRO A 1 139 ? 14.789 -9.120 -12.962 1.00 91.75 139 PRO A C 1
ATOM 1102 O O . PRO A 1 139 ? 15.830 -9.330 -13.582 1.00 91.75 139 PRO A O 1
ATOM 1105 N N . LEU A 1 140 ? 14.240 -7.903 -12.904 1.00 89.94 140 LEU A N 1
ATOM 1106 C CA . LEU A 1 140 ? 14.799 -6.715 -13.559 1.00 89.94 140 LEU A CA 1
ATOM 1107 C C . LEU A 1 140 ? 15.928 -6.071 -12.735 1.00 89.94 140 LEU A C 1
ATOM 1109 O O . LEU A 1 140 ? 16.681 -5.232 -13.232 1.00 89.94 140 LEU A O 1
ATOM 1113 N N . GLY A 1 141 ? 16.088 -6.511 -11.486 1.00 87.25 141 GLY A N 1
ATOM 1114 C CA . GLY A 1 141 ? 17.187 -6.138 -10.612 1.00 87.25 141 GLY A CA 1
ATOM 1115 C C . GLY A 1 141 ? 17.044 -4.744 -10.003 1.00 87.25 141 GLY A C 1
ATOM 1116 O O . GLY A 1 141 ? 15.991 -4.111 -10.029 1.00 87.25 141 GLY A O 1
ATOM 1117 N N . LYS A 1 142 ? 18.148 -4.259 -9.426 1.00 84.56 142 LYS A N 1
ATOM 1118 C CA . LYS A 1 142 ? 18.187 -3.068 -8.555 1.00 84.56 142 LYS A CA 1
ATOM 1119 C C . LYS A 1 142 ? 17.802 -1.735 -9.210 1.00 84.56 142 LYS A C 1
ATOM 1121 O O . LYS A 1 142 ? 17.693 -0.744 -8.504 1.00 84.56 142 LYS A O 1
ATOM 1126 N N . TYR A 1 143 ? 17.689 -1.693 -10.535 1.00 83.12 143 TYR A N 1
ATOM 1127 C CA . TYR A 1 143 ? 17.313 -0.487 -11.281 1.00 83.12 143 TYR A CA 1
ATOM 1128 C C . TYR A 1 143 ? 15.812 -0.422 -11.574 1.00 83.12 143 TYR A C 1
ATOM 1130 O O . TYR A 1 143 ? 15.358 0.545 -12.176 1.00 83.12 143 TYR A O 1
ATOM 1138 N N . ALA A 1 144 ? 15.063 -1.462 -11.203 1.00 88.62 144 ALA A N 1
ATOM 1139 C CA . ALA A 1 144 ? 13.624 -1.481 -11.358 1.00 88.62 144 ALA A CA 1
ATOM 1140 C C . ALA A 1 144 ? 12.953 -0.971 -10.082 1.00 88.62 144 ALA A C 1
ATOM 1142 O O . ALA A 1 144 ? 13.136 -1.543 -9.004 1.00 88.62 144 ALA A O 1
ATOM 1143 N N . GLU A 1 145 ? 12.172 0.091 -10.220 1.00 89.62 145 GLU A N 1
ATOM 1144 C CA . GLU A 1 145 ? 11.444 0.713 -9.120 1.00 89.62 145 GLU A CA 1
ATOM 1145 C C . GLU A 1 145 ? 10.112 0.009 -8.899 1.00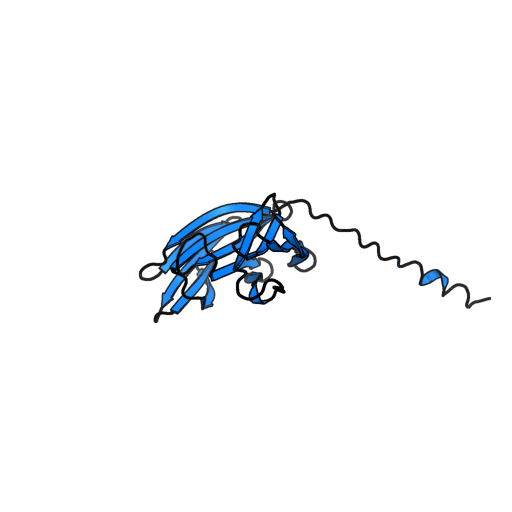 89.62 145 GLU A C 1
ATOM 1147 O O . GLU A 1 145 ? 9.366 -0.259 -9.847 1.00 89.62 145 GLU A O 1
ATOM 1152 N N . ALA A 1 146 ? 9.814 -0.288 -7.637 1.00 93.44 146 ALA A N 1
ATOM 1153 C CA . ALA A 1 146 ? 8.577 -0.939 -7.247 1.00 93.44 146 ALA A CA 1
ATOM 1154 C C . ALA A 1 146 ? 7.453 0.088 -7.108 1.00 93.44 146 ALA A C 1
ATOM 1156 O O . ALA A 1 146 ? 7.552 1.018 -6.316 1.00 93.44 146 ALA A O 1
ATOM 1157 N N . ASN A 1 147 ? 6.360 -0.126 -7.828 1.00 94.38 147 ASN A N 1
ATOM 1158 C CA . ASN A 1 147 ? 5.187 0.733 -7.801 1.00 94.38 147 ASN A CA 1
ATOM 1159 C C . ASN A 1 147 ? 3.939 -0.112 -7.587 1.00 94.38 147 ASN A C 1
ATOM 1161 O O . ASN A 1 147 ? 3.719 -1.072 -8.324 1.00 94.38 147 ASN A O 1
ATOM 1165 N N . ILE A 1 148 ? 3.112 0.267 -6.614 1.00 96.94 148 ILE A N 1
ATOM 1166 C CA . ILE A 1 148 ? 1.774 -0.300 -6.443 1.00 96.94 148 ILE A CA 1
ATOM 1167 C C . ILE A 1 148 ? 0.751 0.716 -6.952 1.00 96.94 148 ILE A C 1
ATOM 1169 O O . ILE A 1 148 ? 0.797 1.889 -6.584 1.00 96.94 148 ILE A O 1
ATOM 1173 N N . TYR A 1 149 ? -0.160 0.295 -7.821 1.00 95.62 149 TYR A N 1
ATOM 1174 C CA . TYR A 1 149 ? -1.170 1.170 -8.415 1.00 95.62 149 TYR A CA 1
ATOM 1175 C C . TYR A 1 149 ? -2.411 0.379 -8.821 1.00 95.62 149 TYR A C 1
ATOM 1177 O O . TYR A 1 149 ? -2.399 -0.848 -8.854 1.00 95.62 149 TYR A O 1
ATOM 1185 N N . VAL A 1 150 ? -3.492 1.105 -9.102 1.00 96.19 150 VAL A N 1
ATOM 1186 C CA . VAL A 1 150 ? -4.699 0.539 -9.702 1.00 96.19 150 VAL A CA 1
ATOM 1187 C C . VAL A 1 150 ? -4.776 1.002 -11.148 1.00 96.19 150 VAL A C 1
ATOM 1189 O O . VAL A 1 150 ? -4.701 2.206 -11.402 1.00 96.19 150 VAL A O 1
ATOM 1192 N N . GLU A 1 151 ? -4.941 0.069 -12.076 1.00 93.44 151 GLU A N 1
ATOM 1193 C CA . GLU A 1 151 ?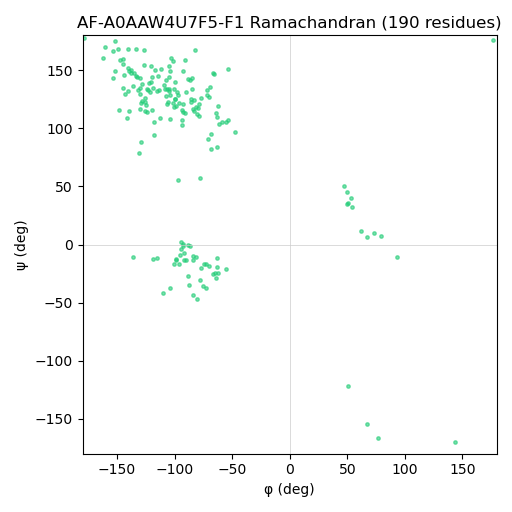 -5.126 0.339 -13.501 1.00 93.44 151 GLU A CA 1
ATOM 1194 C C . GLU A 1 151 ? -6.168 -0.624 -14.066 1.00 93.44 151 GLU A C 1
ATOM 1196 O O . GLU A 1 151 ? -6.137 -1.813 -13.777 1.00 93.44 151 GLU A O 1
ATOM 1201 N N . ASN A 1 152 ? -7.138 -0.104 -14.827 1.00 92.06 152 ASN A N 1
ATOM 1202 C CA . ASN A 1 152 ? -8.225 -0.898 -15.421 1.00 92.06 152 ASN A CA 1
ATOM 1203 C C . ASN A 1 152 ? -8.943 -1.828 -14.422 1.00 92.06 152 ASN A C 1
ATOM 1205 O O . ASN A 1 152 ? -9.376 -2.923 -14.772 1.00 92.06 152 ASN A O 1
ATOM 1209 N N . GLY A 1 153 ? -9.062 -1.368 -13.175 1.00 93.38 153 GLY A N 1
ATOM 1210 C CA . GLY A 1 153 ? -9.669 -2.075 -12.050 1.00 93.38 153 GLY A CA 1
ATOM 1211 C C . GLY A 1 153 ? -8.850 -3.233 -11.471 1.00 93.38 153 GLY A C 1
ATOM 1212 O O . GLY A 1 153 ? -9.347 -3.972 -10.627 1.00 93.38 153 GLY A O 1
ATOM 1213 N N . GLU A 1 154 ? -7.593 -3.382 -11.872 1.00 94.62 154 GLU A N 1
ATOM 1214 C CA . GLU A 1 154 ? -6.648 -4.320 -11.274 1.00 94.62 154 GLU A CA 1
ATOM 1215 C C . GLU A 1 154 ? -5.732 -3.594 -10.289 1.00 94.62 154 GLU A C 1
ATOM 1217 O O . GLU A 1 154 ? -5.286 -2.480 -10.558 1.00 94.62 154 GLU A O 1
ATOM 1222 N N . LEU A 1 155 ? -5.433 -4.225 -9.151 1.00 97.06 155 LEU A N 1
ATOM 1223 C CA . LEU A 1 155 ? -4.425 -3.755 -8.204 1.00 97.06 155 LEU A CA 1
ATOM 1224 C C . LEU A 1 155 ? -3.094 -4.438 -8.520 1.00 97.06 155 LEU A C 1
ATOM 1226 O O . LEU A 1 155 ? -2.979 -5.656 -8.402 1.00 97.06 155 LEU A O 1
ATOM 1230 N N . ILE A 1 156 ? -2.091 -3.660 -8.913 1.00 96.88 156 ILE A N 1
ATOM 1231 C CA . ILE A 1 156 ? -0.860 -4.169 -9.520 1.00 96.88 156 ILE A CA 1
ATOM 1232 C C . ILE A 1 156 ? 0.346 -3.713 -8.701 1.00 96.88 156 ILE A C 1
ATOM 1234 O O . ILE A 1 156 ? 0.468 -2.531 -8.389 1.00 96.88 156 ILE A O 1
ATOM 1238 N N . LEU A 1 157 ? 1.264 -4.634 -8.396 1.00 97.38 157 LEU A N 1
ATOM 1239 C CA . LEU A 1 157 ? 2.663 -4.314 -8.096 1.00 97.38 157 LEU A CA 1
ATOM 1240 C C . LEU A 1 157 ? 3.471 -4.504 -9.374 1.00 97.38 157 LEU A C 1
ATOM 1242 O O . LEU A 1 157 ? 3.522 -5.610 -9.905 1.00 97.38 157 LEU A O 1
ATOM 1246 N N . ALA A 1 158 ? 4.141 -3.449 -9.826 1.00 95.44 158 ALA A N 1
ATOM 1247 C CA . ALA A 1 158 ? 5.069 -3.504 -10.944 1.00 95.44 158 ALA A CA 1
ATOM 1248 C C . ALA A 1 158 ? 6.480 -3.102 -10.512 1.00 95.44 158 ALA A C 1
ATOM 1250 O O . ALA A 1 158 ? 6.661 -2.063 -9.876 1.00 95.44 158 ALA A O 1
ATOM 1251 N N . TYR A 1 159 ? 7.487 -3.865 -10.932 1.00 94.31 159 TYR A N 1
ATOM 1252 C CA . TYR A 1 159 ? 8.873 -3.394 -10.968 1.00 94.31 159 TYR A CA 1
ATOM 1253 C C . TYR A 1 159 ? 9.144 -2.831 -12.348 1.00 94.31 159 TYR A C 1
ATOM 1255 O O . TYR A 1 159 ? 9.133 -3.589 -13.314 1.00 94.31 159 TYR A O 1
ATOM 1263 N N . ARG A 1 160 ? 9.380 -1.525 -12.460 1.00 88.44 160 ARG A N 1
ATOM 1264 C CA . ARG A 1 160 ? 9.532 -0.840 -13.751 1.00 88.44 160 ARG A CA 1
ATOM 1265 C C . ARG A 1 160 ? 10.949 -0.318 -13.917 1.00 88.44 160 ARG A C 1
ATOM 1267 O O . ARG A 1 160 ? 11.479 0.335 -13.025 1.00 88.44 160 ARG A O 1
ATOM 1274 N N . VAL A 1 161 ? 11.548 -0.571 -15.079 1.00 83.38 161 VAL A N 1
ATOM 1275 C CA . VAL A 1 161 ? 12.807 0.074 -15.478 1.00 83.38 161 VAL A CA 1
ATOM 1276 C C . VAL A 1 161 ? 12.482 1.234 -16.407 1.00 83.38 161 VAL A C 1
ATOM 1278 O O . VAL A 1 161 ? 11.941 1.026 -17.497 1.00 83.38 161 VAL A O 1
ATOM 1281 N N . MET A 1 162 ? 12.848 2.449 -15.998 1.00 75.44 162 MET A N 1
ATOM 1282 C CA . MET A 1 162 ? 12.683 3.640 -16.830 1.00 75.44 162 MET A CA 1
ATOM 1283 C C . MET A 1 162 ? 13.540 3.520 -18.094 1.00 75.44 162 MET A C 1
ATOM 1285 O O . MET A 1 162 ? 14.770 3.525 -18.044 1.00 75.44 162 MET A O 1
ATOM 1289 N N . SER A 1 163 ? 12.881 3.346 -19.240 1.00 72.50 163 SER A N 1
ATOM 1290 C CA . SER A 1 163 ? 13.519 3.178 -20.547 1.00 72.50 163 SER A CA 1
ATOM 1291 C C . SER A 1 163 ? 12.537 3.486 -21.682 1.00 72.50 163 SER A C 1
ATOM 1293 O O . SER A 1 163 ? 11.338 3.622 -21.452 1.00 72.50 163 SER A O 1
ATOM 1295 N N . LEU A 1 164 ? 13.043 3.575 -22.917 1.00 58.78 164 LEU A N 1
ATOM 1296 C CA . LEU A 1 164 ? 12.236 3.837 -24.119 1.00 58.78 164 LEU A CA 1
ATOM 1297 C C . LEU A 1 164 ? 11.191 2.735 -24.402 1.00 58.78 164 LEU A C 1
ATOM 1299 O O . LEU A 1 164 ? 10.187 2.994 -25.057 1.00 58.78 164 LEU A O 1
ATOM 1303 N N . HIS A 1 165 ? 11.432 1.517 -23.908 1.00 71.31 165 HIS A N 1
ATOM 1304 C CA . HIS A 1 165 ? 10.535 0.365 -24.012 1.00 71.31 165 HIS A CA 1
ATOM 1305 C C . HIS A 1 165 ? 10.378 -0.260 -22.623 1.00 71.31 165 HIS A C 1
ATOM 1307 O O . HIS A 1 165 ? 11.081 -1.230 -22.308 1.00 71.31 165 HIS A O 1
ATOM 1313 N N . PRO A 1 166 ? 9.538 0.335 -21.760 1.00 77.31 166 PRO A N 1
ATOM 1314 C CA . PRO A 1 166 ? 9.469 -0.032 -20.359 1.00 77.31 166 PRO A CA 1
ATOM 1315 C C . PRO A 1 166 ? 8.977 -1.471 -20.222 1.00 77.31 166 PRO A C 1
ATOM 1317 O O . PRO A 1 166 ? 7.836 -1.811 -20.527 1.00 77.31 166 PRO A O 1
ATOM 1320 N N . LYS A 1 167 ? 9.876 -2.327 -19.740 1.00 85.44 167 LYS A N 1
ATOM 1321 C CA . LYS A 1 167 ? 9.518 -3.654 -19.250 1.00 85.44 167 LYS A CA 1
ATOM 1322 C C . LYS A 1 167 ? 9.115 -3.542 -17.792 1.00 85.44 167 LYS A C 1
ATOM 1324 O O . LYS A 1 167 ? 9.752 -2.804 -17.031 1.00 85.44 167 LYS A O 1
ATOM 1329 N N . ALA A 1 168 ? 8.103 -4.309 -17.417 1.00 91.75 168 ALA A N 1
ATOM 1330 C CA . ALA A 1 168 ? 7.650 -4.407 -16.045 1.00 91.75 168 ALA A CA 1
ATOM 1331 C C . ALA A 1 168 ? 7.521 -5.872 -15.631 1.00 91.75 168 ALA A C 1
ATOM 1333 O O . ALA A 1 168 ? 6.983 -6.667 -16.390 1.00 91.75 168 ALA A O 1
ATOM 1334 N N . GLN A 1 169 ? 8.019 -6.235 -14.450 1.00 95.00 169 GLN A N 1
ATOM 1335 C CA . GLN A 1 169 ? 7.587 -7.470 -13.789 1.00 95.00 169 GLN A CA 1
ATOM 1336 C C . GLN A 1 169 ? 6.322 -7.143 -13.002 1.00 95.00 169 GLN A C 1
ATOM 1338 O O . GLN A 1 169 ? 6.390 -6.262 -12.144 1.00 95.00 169 GLN A O 1
ATOM 1343 N N . GLU A 1 170 ? 5.216 -7.842 -13.262 1.00 96.44 170 GLU A N 1
ATOM 1344 C CA . GLU A 1 170 ? 3.911 -7.505 -12.681 1.00 96.44 170 GLU A CA 1
ATOM 1345 C C . GLU A 1 170 ? 3.295 -8.628 -11.845 1.00 96.44 170 GLU A C 1
ATOM 1347 O O . GLU A 1 170 ? 3.351 -9.813 -12.180 1.00 96.44 170 GLU A O 1
ATOM 1352 N N . TYR A 1 171 ? 2.689 -8.215 -10.735 1.00 97.50 171 TYR A N 1
ATOM 1353 C CA . TYR A 1 171 ? 1.907 -9.042 -9.829 1.00 97.50 171 TYR A CA 1
ATOM 1354 C C . TYR A 1 171 ? 0.523 -8.420 -9.684 1.00 97.50 171 TYR A C 1
ATOM 1356 O O . TYR A 1 171 ? 0.406 -7.280 -9.233 1.00 97.50 171 TYR A O 1
ATOM 1364 N N . HIS A 1 172 ? -0.510 -9.169 -10.058 1.00 96.50 172 HIS A N 1
ATOM 1365 C CA . HIS A 1 172 ? -1.899 -8.718 -10.010 1.00 96.50 172 HIS A CA 1
ATOM 1366 C C . HIS A 1 172 ? -2.556 -9.296 -8.764 1.00 96.50 172 HIS A C 1
ATOM 1368 O O . HIS A 1 172 ? -2.628 -10.519 -8.606 1.00 96.50 172 HIS A O 1
ATOM 1374 N N . PHE A 1 173 ? -3.000 -8.419 -7.873 1.00 96.06 173 PHE A N 1
ATOM 1375 C CA . PHE A 1 173 ? -3.593 -8.783 -6.597 1.00 96.06 173 PHE A CA 1
ATOM 1376 C C . PHE A 1 173 ? -5.104 -8.898 -6.688 1.00 96.06 173 PHE A C 1
ATOM 1378 O O . PHE A 1 173 ? -5.766 -8.180 -7.433 1.00 96.06 173 PHE A O 1
ATOM 1385 N N . PHE A 1 174 ? -5.639 -9.781 -5.857 1.00 93.56 174 PHE A N 1
ATOM 1386 C CA . PHE A 1 174 ? -7.064 -9.938 -5.620 1.00 93.56 174 PHE A CA 1
ATOM 1387 C C . PHE A 1 174 ? -7.292 -10.194 -4.136 1.00 93.56 174 PHE A C 1
ATOM 1389 O O . PHE A 1 174 ? -6.424 -10.738 -3.445 1.00 93.56 174 PHE A O 1
ATOM 1396 N N . TRP A 1 175 ? -8.461 -9.810 -3.640 1.00 92.56 175 TRP A N 1
ATOM 1397 C CA . TRP A 1 175 ? -8.845 -10.167 -2.288 1.00 92.56 175 TRP A CA 1
ATOM 1398 C C . TRP A 1 175 ? -9.297 -11.635 -2.233 1.00 92.56 175 TRP A C 1
ATOM 1400 O O . TRP A 1 175 ? -10.171 -12.050 -2.993 1.00 92.56 175 TRP A O 1
ATOM 1410 N N . ASP A 1 176 ? -8.702 -12.439 -1.349 1.00 90.88 176 ASP A N 1
ATOM 1411 C CA . ASP A 1 176 ? -9.132 -13.815 -1.089 1.00 90.88 176 ASP A CA 1
ATOM 1412 C C . ASP A 1 176 ? -9.899 -13.890 0.233 1.00 90.88 176 ASP A C 1
ATOM 1414 O O . ASP A 1 176 ? -9.329 -13.825 1.325 1.00 90.88 176 ASP A O 1
ATOM 1418 N N . GLU A 1 177 ? -11.215 -14.074 0.132 1.00 87.94 177 GLU A N 1
ATOM 1419 C CA . GLU A 1 177 ? -12.088 -14.180 1.302 1.00 87.94 177 GLU A CA 1
ATOM 1420 C C . GLU A 1 177 ? -11.801 -15.409 2.167 1.00 87.94 177 GLU A C 1
ATOM 1422 O O . GLU A 1 177 ? -12.068 -15.379 3.366 1.00 87.94 177 GLU A O 1
ATOM 1427 N N . ASN A 1 178 ? -11.222 -16.477 1.606 1.00 88.69 178 ASN A N 1
ATOM 1428 C CA . ASN A 1 178 ? -10.941 -17.683 2.387 1.00 88.69 178 ASN A CA 1
ATOM 1429 C C . ASN A 1 178 ? -9.779 -17.472 3.360 1.00 88.69 178 ASN A C 1
ATOM 1431 O O . ASN A 1 178 ? -9.800 -17.999 4.472 1.00 88.69 178 ASN A O 1
ATOM 1435 N N . SER A 1 179 ? -8.758 -16.722 2.942 1.00 89.31 179 SER A N 1
ATOM 1436 C CA . SER A 1 179 ? -7.586 -16.417 3.767 1.00 89.31 179 SER A CA 1
ATOM 1437 C C . SER A 1 179 ? -7.683 -15.074 4.497 1.00 89.31 179 SER A C 1
ATOM 1439 O O . SER A 1 179 ? -6.849 -14.803 5.363 1.00 89.31 179 SER A O 1
ATOM 1441 N N . ASN A 1 180 ? -8.693 -14.251 4.181 1.00 89.38 180 ASN A N 1
ATOM 1442 C CA . ASN A 1 180 ? -8.805 -12.860 4.629 1.00 89.38 180 ASN A CA 1
ATOM 1443 C C . ASN A 1 180 ? -7.494 -12.093 4.361 1.00 89.38 180 ASN A C 1
ATOM 1445 O O . ASN A 1 180 ? -6.952 -11.412 5.237 1.00 89.38 180 ASN A O 1
ATOM 1449 N N . TRP A 1 181 ? -6.944 -12.282 3.159 1.00 93.44 181 TRP A N 1
ATOM 1450 C CA . TRP A 1 181 ? -5.670 -11.713 2.733 1.00 93.44 181 TRP A CA 1
ATOM 1451 C C . TRP A 1 181 ? -5.658 -11.455 1.223 1.00 93.44 181 TRP A C 1
ATOM 1453 O O . TRP A 1 181 ? -6.521 -11.928 0.485 1.00 93.44 181 TRP A O 1
ATOM 1463 N N . PHE A 1 182 ? -4.652 -10.721 0.745 1.00 93.88 182 PHE A N 1
ATOM 1464 C CA . PHE A 1 182 ? -4.429 -10.550 -0.688 1.00 93.88 182 PHE A CA 1
ATOM 1465 C C . PHE A 1 182 ? -3.729 -11.774 -1.285 1.00 93.88 182 PHE A C 1
ATOM 1467 O O . PHE A 1 182 ? -2.583 -12.082 -0.945 1.00 93.88 182 PHE A O 1
ATOM 1474 N N . GLY A 1 183 ? -4.407 -12.444 -2.215 1.00 94.00 183 GLY A N 1
ATOM 1475 C CA . GLY A 1 183 ? -3.777 -13.366 -3.152 1.00 94.00 183 GLY A CA 1
ATOM 1476 C C . GLY A 1 183 ? -3.180 -12.609 -4.339 1.00 94.00 183 GLY A C 1
ATOM 1477 O O . GLY A 1 183 ? -3.444 -11.420 -4.533 1.00 94.00 183 GLY A O 1
ATOM 1478 N N . TYR A 1 184 ? -2.355 -13.284 -5.142 1.00 95.44 184 TYR A N 1
ATOM 1479 C CA . TYR A 1 184 ? -1.800 -12.683 -6.353 1.00 95.44 184 TYR A CA 1
ATOM 1480 C C . TYR A 1 184 ? -1.573 -13.690 -7.476 1.00 95.44 184 TYR A C 1
ATOM 1482 O O . TYR A 1 184 ? -1.433 -14.894 -7.249 1.00 95.44 184 TYR A O 1
ATOM 1490 N N . LYS A 1 185 ? -1.496 -13.165 -8.698 1.00 95.56 185 LYS A N 1
ATOM 1491 C CA . LYS A 1 185 ? -0.995 -13.854 -9.889 1.00 95.56 185 LYS A CA 1
ATOM 1492 C C . LYS A 1 185 ? 0.275 -13.162 -10.373 1.00 95.56 185 LYS A C 1
ATOM 1494 O O . LYS A 1 185 ? 0.297 -11.941 -10.496 1.00 95.56 185 LYS A O 1
ATOM 1499 N N . ASP A 1 186 ? 1.314 -13.942 -10.645 1.00 95.88 186 ASP A N 1
ATOM 1500 C CA . ASP A 1 186 ? 2.544 -13.469 -11.288 1.00 95.88 186 ASP A CA 1
ATOM 1501 C C . ASP A 1 186 ? 2.338 -13.474 -12.811 1.00 95.88 186 ASP A C 1
ATOM 1503 O O . ASP A 1 186 ? 2.092 -14.530 -13.398 1.00 95.88 186 ASP A O 1
ATOM 1507 N N . TYR A 1 187 ? 2.390 -12.297 -13.435 1.00 94.31 187 TYR A N 1
ATOM 1508 C CA . TYR A 1 187 ? 2.219 -12.125 -14.884 1.00 94.31 187 TYR A CA 1
ATOM 1509 C C . TYR A 1 187 ? 3.556 -12.146 -15.640 1.00 94.31 187 TYR A C 1
ATOM 1511 O O . TYR A 1 187 ? 3.589 -12.086 -16.870 1.00 94.31 187 TYR A O 1
ATOM 1519 N N . GLY A 1 188 ? 4.666 -12.285 -14.916 1.00 93.81 188 GLY A N 1
ATOM 1520 C CA . GLY A 1 188 ? 6.009 -12.241 -15.460 1.00 93.81 188 GLY A CA 1
ATOM 1521 C C . GLY A 1 188 ? 6.376 -10.859 -15.993 1.00 93.81 188 GLY A C 1
ATOM 1522 O O . GLY A 1 188 ? 5.857 -9.826 -15.567 1.00 93.81 188 GLY A O 1
ATOM 1523 N N . ILE A 1 189 ? 7.308 -10.855 -16.948 1.00 92.44 189 ILE A N 1
ATOM 1524 C CA . ILE A 1 189 ? 7.755 -9.635 -17.615 1.00 92.44 189 ILE A CA 1
ATOM 1525 C C . ILE A 1 189 ? 6.780 -9.287 -18.740 1.00 92.44 189 ILE A C 1
ATOM 1527 O O . ILE A 1 189 ? 6.718 -9.989 -19.751 1.00 92.44 189 ILE A O 1
ATOM 1531 N N . VAL A 1 190 ? 6.101 -8.157 -18.592 1.00 89.44 190 VAL A N 1
ATOM 1532 C CA . VAL A 1 190 ? 5.252 -7.541 -19.611 1.00 89.44 190 VAL A CA 1
ATOM 1533 C C . VAL A 1 190 ? 5.960 -6.350 -20.261 1.00 89.44 190 VAL A C 1
ATOM 1535 O O . VAL A 1 190 ? 6.933 -5.802 -19.728 1.00 89.44 190 VAL A O 1
ATOM 1538 N N . GLN A 1 191 ? 5.487 -5.959 -21.441 1.00 83.31 191 GLN A N 1
ATOM 1539 C CA . GLN A 1 191 ? 5.974 -4.796 -22.174 1.00 83.31 191 GLN A CA 1
ATOM 1540 C C . GLN A 1 191 ? 4.788 -3.889 -22.493 1.00 83.31 191 GLN A C 1
ATOM 1542 O O . GLN A 1 191 ? 3.837 -4.342 -23.132 1.00 83.31 191 GLN A O 1
ATOM 1547 N N . HIS A 1 192 ? 4.877 -2.641 -22.033 1.00 73.94 192 HIS A N 1
ATOM 1548 C CA . HIS A 1 192 ? 3.887 -1.584 -22.255 1.00 73.94 192 HIS A CA 1
ATOM 1549 C C . HIS A 1 192 ? 4.318 -0.644 -23.382 1.00 73.94 192 HIS A C 1
ATOM 1551 O O . HIS A 1 192 ? 5.549 -0.481 -23.582 1.00 73.94 192 HIS A O 1
#

Sequence (192 aa):
MKFMRICLLVCGLMLAFVGVTYASSFSVSADKYGKVEGNGIEFSFSENNKTIQIAFLTKDNERYLIAGKDGEPIYAAKIPNVKYVRVKQVYDTETGKYAYIISGSINSMDDSDLSLLMGYDEQKEAWQLYVNPINYYNPLGKYAEANIYVENGELILAYRVMSLHPKAQEYHFFWDENSNWFGYKDYGIVQH